Protein AF-V5CJU2-F1 (afdb_monomer_lite)

Foldseek 3Di:
DDQFFDALVRLVVVQVVVQVVCVVPNWFKKWWWFADPPDIDIDIWIWHADPVGIWTDDDPDIDDSNRDPCHRGTRDIGGDPVPCCCPPPVVVVVVVVVVVVVVVVVVVVVVVVVVVVVVVVVVVVVVVVVVVVVVVVVVVVVVVVVVVVVVVVVVVVVVVVVVVVVVVVVVVVVVVVVVVVVVVVVVVVVVVVVCVVVVVVVCVVDDDDDDDDDDDDDDDDDDDDDDDDDDDDDDDDDDDDDDPDDDDDDDDDDDDDDDDDDDDDDDDDDDDDDDDDDDDDDDDDDDDDDD

Sequence (291 aa):
MSLVPYTPSEWYDIGARLWDMVCQCGETQVQMTFINGNQMSDETLTVAPSATGLCLFHGPVSKAWQDSTLIGHISNLRAPQISNFETQALLPAMGAARELGHQQGLITAERERLNFDYANAVAEVQNRNAQLNSQFQEAHTNLSVRESTIAGAGNQFLELQRQLEADRAQLREREFNLGVPNAQLQEREARHNSQQPARDAETAGRDEASATRHVANDGVTTLPHQTNILMAGGVPSSAARHGLAAYRPPPDNVARPHFHPSTPLPSRTSPLDAQFPMEEDRSFCAFDVTT

Structure (mmCIF, N/CA/C/O backbone):
data_AF-V5CJU2-F1
#
_entry.id   AF-V5CJU2-F1
#
loop_
_atom_site.group_PDB
_atom_site.id
_atom_site.type_symbol
_atom_site.label_atom_id
_atom_site.label_alt_id
_atom_site.label_comp_id
_atom_site.label_asym_id
_atom_site.label_entity_id
_atom_site.label_seq_id
_atom_site.pdbx_PDB_ins_code
_atom_site.Cartn_x
_atom_site.Cartn_y
_atom_site.Cartn_z
_atom_site.occupancy
_atom_site.B_iso_or_equiv
_atom_site.auth_seq_id
_atom_site.auth_comp_id
_atom_site.auth_asym_id
_atom_site.auth_atom_id
_atom_site.pdbx_PDB_model_num
ATOM 1 N N . MET A 1 1 ? -56.164 -6.713 67.086 1.00 48.25 1 MET A N 1
ATOM 2 C CA . MET A 1 1 ? -55.398 -7.746 66.357 1.00 48.25 1 MET A CA 1
ATOM 3 C C . MET A 1 1 ? -54.395 -8.328 67.336 1.00 48.25 1 MET A C 1
ATOM 5 O O . MET A 1 1 ? -53.691 -7.544 67.954 1.00 48.25 1 MET A O 1
ATOM 9 N N . SER A 1 2 ? -54.389 -9.643 67.564 1.00 55.00 2 SER A N 1
ATOM 10 C CA . SER A 1 2 ? -53.380 -10.289 68.414 1.00 55.00 2 SER A CA 1
ATOM 11 C C . SER A 1 2 ? -52.088 -10.435 67.614 1.00 55.00 2 SER A C 1
ATOM 13 O O . SER A 1 2 ? -52.078 -11.139 66.605 1.00 55.00 2 SER A O 1
ATOM 15 N N . LEU A 1 3 ? -51.027 -9.744 68.026 1.00 62.81 3 LEU A N 1
ATOM 16 C CA . LEU A 1 3 ? -49.699 -9.939 67.454 1.00 62.81 3 LEU A CA 1
ATOM 17 C C . LEU A 1 3 ? -49.130 -11.258 67.993 1.00 62.81 3 LEU A C 1
ATOM 19 O O . LEU A 1 3 ? -49.134 -11.486 69.203 1.00 62.81 3 LEU A O 1
ATOM 23 N N . VAL A 1 4 ? -48.713 -12.143 67.091 1.00 71.19 4 VAL A N 1
ATOM 24 C CA . VAL A 1 4 ? -48.138 -13.450 67.434 1.00 71.19 4 VAL A CA 1
ATOM 25 C C . VAL A 1 4 ? -46.618 -13.291 67.482 1.00 71.19 4 VAL A C 1
ATOM 27 O O . VAL A 1 4 ? -46.061 -12.720 66.543 1.00 71.19 4 VAL A O 1
ATOM 30 N N . PRO A 1 5 ? -45.937 -13.736 68.551 1.00 75.69 5 PRO A N 1
ATOM 31 C CA . PRO A 1 5 ? -44.484 -13.676 68.599 1.00 75.69 5 PRO A CA 1
ATOM 32 C C . PRO A 1 5 ? -43.825 -14.537 67.520 1.00 75.69 5 PRO A C 1
ATOM 34 O O . PRO A 1 5 ? -44.353 -15.592 67.166 1.00 75.69 5 PRO A O 1
ATOM 37 N N . TYR A 1 6 ? -42.648 -14.122 67.053 1.00 75.88 6 TYR A N 1
ATOM 38 C CA . TYR A 1 6 ? -41.857 -14.917 66.117 1.00 75.88 6 TYR A CA 1
ATOM 39 C C . TYR A 1 6 ? -41.414 -16.241 66.743 1.00 75.88 6 TYR A C 1
ATOM 41 O O . TYR A 1 6 ? -40.949 -16.298 67.887 1.00 75.88 6 TYR A O 1
ATOM 49 N N . THR A 1 7 ? -41.513 -17.307 65.957 1.00 76.25 7 THR A N 1
ATOM 50 C CA . THR A 1 7 ? -40.929 -18.611 66.277 1.00 76.25 7 THR A CA 1
ATOM 51 C C . THR A 1 7 ? -39.393 -18.554 66.228 1.00 76.25 7 THR A C 1
ATOM 53 O O . THR A 1 7 ? -38.825 -17.670 65.579 1.00 76.25 7 THR A O 1
ATOM 56 N N . PRO A 1 8 ? -38.675 -19.501 66.865 1.00 76.38 8 PRO A N 1
ATOM 57 C CA . PRO A 1 8 ? -37.209 -19.534 66.819 1.00 76.38 8 PRO A CA 1
ATOM 58 C C . PRO A 1 8 ? -36.620 -19.586 65.399 1.00 76.38 8 PRO A C 1
ATOM 60 O O . PRO A 1 8 ? -35.581 -18.980 65.148 1.00 76.38 8 PRO A O 1
ATOM 63 N N . SER A 1 9 ? -37.286 -20.267 64.461 1.00 72.88 9 SER A N 1
ATOM 64 C CA . SER A 1 9 ? -36.872 -20.320 63.052 1.00 72.88 9 SER A CA 1
ATOM 65 C C . SER A 1 9 ? -37.049 -18.978 62.345 1.00 72.88 9 SER A C 1
ATOM 67 O O . SER A 1 9 ? -36.133 -18.518 61.673 1.00 72.88 9 SER A O 1
ATOM 69 N N . GLU A 1 10 ? -38.185 -18.306 62.552 1.00 73.88 10 GLU A N 1
ATOM 70 C CA . GLU A 1 10 ? -38.420 -16.972 61.983 1.00 73.88 10 GLU A CA 1
ATOM 71 C C . GLU A 1 10 ? -37.431 -15.949 62.552 1.00 73.88 10 GLU A C 1
ATOM 73 O O . GLU A 1 10 ? -36.928 -15.098 61.824 1.00 73.88 10 GLU A O 1
ATOM 78 N N . TRP A 1 11 ? -37.086 -16.062 63.838 1.00 77.06 11 TRP A N 1
ATOM 79 C CA . TRP A 1 11 ? -36.065 -15.224 64.466 1.00 77.06 11 TRP A CA 1
ATOM 80 C C . TRP A 1 11 ? -34.674 -15.416 63.846 1.00 77.06 11 TRP A C 1
ATOM 82 O O . TRP A 1 11 ? -33.941 -14.447 63.636 1.00 77.06 11 TRP A O 1
ATOM 92 N N . TYR A 1 12 ? -34.302 -16.656 63.527 1.00 76.38 12 TYR A N 1
ATOM 93 C CA . TYR A 1 12 ? -33.036 -16.945 62.857 1.00 76.38 12 TYR A CA 1
ATOM 94 C C . TYR A 1 12 ? -32.990 -16.335 61.449 1.00 76.38 12 TYR A C 1
ATOM 96 O O . TYR A 1 12 ? -32.028 -15.642 61.108 1.00 76.38 12 TYR A O 1
ATOM 104 N N . ASP A 1 13 ? -34.064 -16.501 60.674 1.00 77.69 13 ASP A N 1
ATOM 105 C CA . ASP A 1 13 ? -34.184 -15.952 59.318 1.00 77.69 13 ASP A CA 1
ATOM 106 C C . ASP A 1 13 ? -34.151 -14.418 59.302 1.00 77.69 13 ASP A C 1
ATOM 108 O O . ASP A 1 13 ? -33.542 -13.800 58.424 1.00 77.69 13 ASP A O 1
ATOM 112 N N . ILE A 1 14 ? -34.783 -13.783 60.292 1.00 79.50 14 ILE A N 1
ATOM 113 C CA . ILE A 1 14 ? -34.720 -12.332 60.485 1.00 79.50 14 ILE A CA 1
ATOM 114 C C . ILE A 1 14 ? -33.280 -11.896 60.783 1.00 79.50 14 ILE A C 1
ATOM 116 O O . ILE A 1 14 ? -32.806 -10.918 60.203 1.00 79.50 14 ILE A O 1
ATOM 120 N N . GLY A 1 15 ? -32.567 -12.632 61.639 1.00 79.06 15 GLY A N 1
ATOM 121 C CA . GLY A 1 15 ? -31.168 -12.357 61.965 1.00 79.06 15 GLY A CA 1
ATOM 122 C C . GLY A 1 15 ? -30.253 -12.383 60.750 1.00 79.06 15 GLY A C 1
ATOM 123 O O . GLY A 1 15 ? -29.453 -11.469 60.569 1.00 79.06 15 GLY A O 1
ATOM 124 N N . ALA A 1 16 ? -30.409 -13.388 59.886 1.00 79.75 16 ALA A N 1
ATOM 125 C CA . ALA A 1 16 ? -29.635 -13.500 58.652 1.00 79.75 16 ALA A CA 1
ATOM 126 C C . ALA A 1 16 ? -29.860 -12.293 57.722 1.00 79.75 16 ALA A C 1
ATOM 128 O O . ALA A 1 16 ? -28.907 -11.688 57.237 1.00 79.75 16 ALA A O 1
ATOM 129 N N . ARG A 1 17 ? -31.118 -11.873 57.543 1.00 79.94 17 ARG A N 1
ATOM 130 C CA . ARG A 1 17 ? -31.459 -10.709 56.704 1.00 79.94 17 ARG A CA 1
ATOM 131 C C . ARG A 1 17 ? -30.926 -9.393 57.273 1.00 79.94 17 ARG A C 1
ATOM 133 O O . ARG A 1 17 ? -30.485 -8.529 56.518 1.00 79.94 17 ARG A O 1
ATOM 140 N N . LEU A 1 18 ? -30.979 -9.223 58.594 1.00 80.12 18 LEU A N 1
ATOM 141 C CA . LEU A 1 18 ? -30.428 -8.041 59.260 1.00 80.12 18 LEU A CA 1
ATOM 142 C C . LEU A 1 18 ? -28.900 -8.001 59.171 1.00 8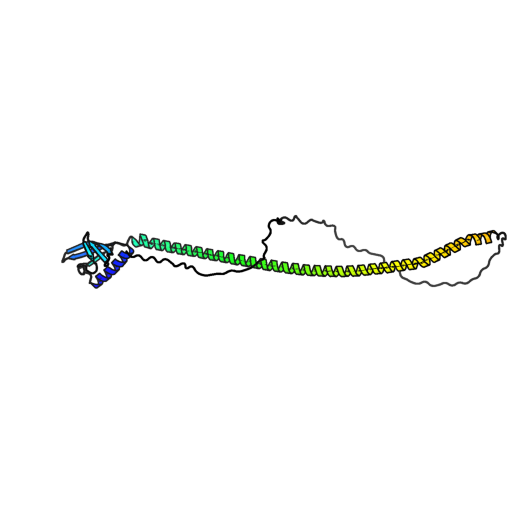0.12 18 LEU A C 1
ATOM 144 O O . LEU A 1 18 ? -28.342 -6.920 59.006 1.00 80.12 18 LEU A O 1
ATOM 148 N N . TRP A 1 19 ? -28.236 -9.155 59.238 1.00 82.88 19 TRP A N 1
ATOM 149 C CA . TRP A 1 19 ? -26.793 -9.256 59.033 1.00 82.88 19 TRP A CA 1
ATOM 150 C C . TRP A 1 19 ? -26.380 -8.784 57.638 1.00 82.88 19 TRP A C 1
ATOM 152 O O . TRP A 1 19 ? -25.526 -7.906 57.534 1.00 82.88 19 TRP A O 1
ATOM 162 N N . ASP A 1 20 ? -27.046 -9.265 56.584 1.00 80.00 20 ASP A N 1
ATOM 163 C CA . ASP A 1 20 ? -26.767 -8.831 55.208 1.00 80.00 20 ASP A CA 1
ATOM 164 C C . ASP A 1 20 ? -26.916 -7.313 55.043 1.00 80.00 20 ASP A C 1
ATOM 166 O O . ASP A 1 20 ? -26.073 -6.653 54.432 1.00 80.00 20 ASP A O 1
ATOM 170 N N . MET A 1 21 ? -27.970 -6.741 55.630 1.00 77.88 21 MET A N 1
ATOM 171 C CA . MET A 1 21 ? -28.229 -5.303 55.584 1.00 77.88 21 MET A CA 1
ATOM 172 C C . MET A 1 21 ? -27.153 -4.499 56.325 1.00 77.88 21 MET A C 1
ATOM 174 O O . MET A 1 21 ? -26.681 -3.489 55.808 1.00 77.88 21 MET A O 1
ATOM 178 N N . VAL A 1 22 ? -26.730 -4.952 57.507 1.00 79.25 22 VAL A N 1
ATOM 179 C CA . VAL A 1 22 ? -25.679 -4.291 58.292 1.00 79.25 22 VAL A CA 1
ATOM 180 C C . VAL A 1 22 ? -24.317 -4.383 57.596 1.00 79.25 22 VAL A C 1
ATOM 182 O O . VAL A 1 22 ? -23.559 -3.416 57.607 1.00 79.25 22 VAL A O 1
ATOM 185 N N . CYS A 1 23 ? -24.009 -5.496 56.926 1.00 78.19 23 CYS A N 1
ATOM 186 C CA . CYS A 1 23 ? -22.796 -5.615 56.113 1.00 78.19 23 CYS A CA 1
ATOM 187 C C . CYS A 1 23 ? -22.776 -4.641 54.924 1.00 78.19 23 CYS A C 1
ATOM 189 O O . CYS A 1 23 ? -21.708 -4.167 54.548 1.00 78.19 23 CYS A O 1
ATOM 191 N N . GLN A 1 24 ? -23.935 -4.342 54.330 1.00 74.94 24 GLN A N 1
ATOM 192 C CA . GLN A 1 24 ? -24.040 -3.451 53.168 1.00 74.94 24 GLN A CA 1
ATOM 193 C C . GLN A 1 24 ? -24.101 -1.967 53.547 1.00 74.94 24 GLN A C 1
ATOM 195 O O . GLN A 1 24 ? -23.528 -1.131 52.850 1.00 74.94 24 GLN A O 1
ATOM 200 N N . CYS A 1 25 ? -24.804 -1.639 54.631 1.00 75.00 25 CYS A N 1
ATOM 201 C CA . CYS A 1 25 ? -25.168 -0.264 54.980 1.00 75.00 25 CYS A CA 1
ATOM 202 C C . CYS A 1 25 ? -24.514 0.243 56.275 1.00 75.00 25 CYS A C 1
ATOM 204 O O . CYS A 1 25 ? -24.654 1.421 56.600 1.00 75.00 25 CYS A O 1
ATOM 206 N N . GLY A 1 26 ? -23.806 -0.617 57.011 1.00 78.94 26 GLY A N 1
ATOM 207 C CA . GLY A 1 26 ? -23.294 -0.313 58.344 1.00 78.94 26 GLY A CA 1
ATOM 208 C C . GLY A 1 26 ? -24.367 -0.421 59.432 1.00 78.94 26 GLY A C 1
ATOM 209 O O . GLY A 1 26 ? -25.406 -1.064 59.264 1.00 78.94 26 GLY A O 1
ATOM 210 N N . GLU A 1 27 ? -24.103 0.189 60.588 1.00 83.00 27 GLU A N 1
ATOM 211 C CA . GLU A 1 27 ? -25.020 0.168 61.733 1.00 83.00 27 GLU A CA 1
ATOM 212 C C . GLU A 1 27 ? -26.417 0.663 61.341 1.00 83.00 27 GLU A C 1
ATOM 214 O O . GLU A 1 27 ? -26.577 1.722 60.735 1.00 83.00 27 GLU A O 1
ATOM 219 N N . THR A 1 28 ? -27.443 -0.111 61.690 1.00 81.44 28 THR A N 1
ATOM 220 C CA . THR A 1 28 ? -28.807 0.136 61.219 1.00 81.44 28 THR A CA 1
ATOM 221 C C . THR A 1 28 ? -29.791 0.179 62.381 1.00 81.44 28 THR A C 1
ATOM 223 O O . THR A 1 28 ? -29.792 -0.701 63.235 1.00 81.44 28 THR A O 1
ATOM 226 N N . GLN A 1 29 ? -30.666 1.184 62.419 1.00 82.62 29 GLN A N 1
ATOM 227 C CA . GLN A 1 29 ? -31.720 1.279 63.434 1.00 82.62 29 GLN A CA 1
ATOM 228 C C . GLN A 1 29 ? -32.965 0.506 63.001 1.00 82.62 29 GLN A C 1
ATOM 230 O O . GLN A 1 29 ? -33.449 0.695 61.891 1.00 82.62 29 GLN A O 1
ATOM 235 N N . VAL A 1 30 ? -33.515 -0.323 63.881 1.00 80.06 30 VAL A N 1
ATOM 236 C CA . VAL A 1 30 ? -34.745 -1.092 63.657 1.00 80.06 30 VAL A CA 1
ATOM 237 C C . VAL A 1 30 ? -35.743 -0.806 64.768 1.00 80.06 30 VAL A C 1
ATOM 239 O O . VAL A 1 30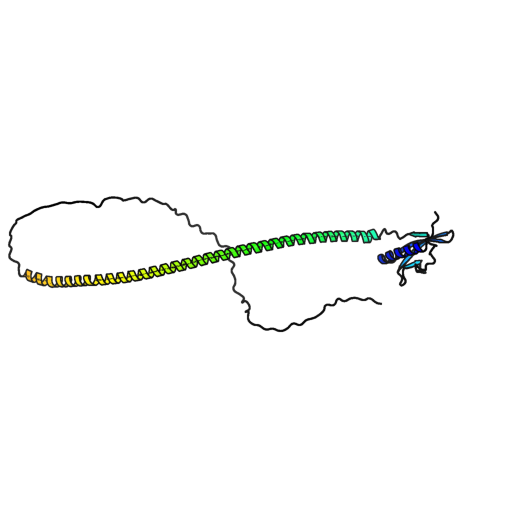 ? -35.357 -0.614 65.918 1.00 80.06 30 VAL A O 1
ATOM 242 N N . GLN A 1 31 ? -37.033 -0.797 64.446 1.00 81.31 31 GLN A N 1
ATOM 243 C CA . GLN A 1 31 ? -38.087 -0.668 65.447 1.00 81.31 31 GLN A CA 1
ATOM 244 C C . GLN A 1 31 ? -38.681 -2.049 65.735 1.00 81.31 31 GLN A C 1
ATOM 246 O O . GLN A 1 31 ? -39.077 -2.764 64.810 1.00 81.31 31 GLN A O 1
ATOM 251 N N . MET A 1 32 ? -38.737 -2.433 67.008 1.00 80.62 32 MET A N 1
ATOM 252 C CA . MET A 1 32 ? -39.255 -3.724 67.459 1.00 80.62 32 MET A CA 1
ATOM 253 C C . MET A 1 32 ? -40.412 -3.542 68.434 1.00 80.62 32 MET A C 1
ATOM 255 O O . MET A 1 32 ? -40.331 -2.722 69.346 1.00 80.62 32 MET A O 1
ATOM 259 N N . THR A 1 33 ? -41.462 -4.346 68.265 1.00 78.62 33 THR A N 1
ATOM 260 C CA . THR A 1 33 ? -42.594 -4.407 69.198 1.00 78.62 33 THR A CA 1
ATOM 261 C C . THR A 1 33 ? -42.430 -5.582 70.160 1.00 78.62 33 THR A C 1
ATOM 263 O O . THR A 1 33 ? -42.458 -6.748 69.742 1.00 78.62 33 THR A O 1
ATOM 266 N N . PHE A 1 34 ? -42.317 -5.277 71.450 1.00 77.62 34 PHE A N 1
ATOM 267 C CA . PHE A 1 34 ? -42.184 -6.235 72.545 1.00 77.62 34 PHE A CA 1
ATOM 268 C C . PHE A 1 34 ? -43.542 -6.581 73.146 1.00 77.62 34 PHE A C 1
ATOM 270 O O . PHE A 1 34 ? -44.383 -5.707 73.348 1.00 77.62 34 PHE A O 1
ATOM 277 N N . ILE A 1 35 ? -43.738 -7.857 73.477 1.00 76.50 35 ILE A N 1
ATOM 278 C CA . ILE A 1 35 ? -44.892 -8.362 74.221 1.00 76.50 35 ILE A CA 1
ATOM 279 C C . ILE A 1 35 ? -44.425 -8.793 75.611 1.00 76.50 35 ILE A C 1
ATOM 281 O O . ILE A 1 35 ? -43.709 -9.787 75.762 1.00 76.50 35 ILE A O 1
ATOM 285 N N . ASN A 1 36 ? -44.885 -8.076 76.636 1.00 76.50 36 ASN A N 1
ATOM 286 C CA . ASN A 1 36 ? -44.697 -8.444 78.035 1.00 76.50 36 ASN A CA 1
ATOM 287 C C . ASN A 1 36 ? -46.064 -8.616 78.715 1.00 76.50 36 ASN A C 1
ATOM 289 O O . ASN A 1 36 ? -46.701 -7.653 79.150 1.00 76.50 36 ASN A O 1
ATOM 293 N N . GLY A 1 37 ? -46.553 -9.857 78.759 1.00 75.69 37 GLY A N 1
ATOM 294 C CA . GLY A 1 37 ? -47.907 -10.155 79.227 1.00 75.69 37 GLY A CA 1
ATOM 295 C C . GLY A 1 37 ? -48.964 -9.453 78.366 1.00 75.69 37 GLY A C 1
ATOM 296 O O . GLY A 1 37 ? -49.059 -9.714 77.172 1.00 75.69 37 GLY A O 1
ATOM 297 N N . ASN A 1 38 ? -49.742 -8.549 78.971 1.00 73.25 38 ASN A N 1
ATOM 298 C CA . ASN A 1 38 ? -50.775 -7.761 78.280 1.00 73.25 38 ASN A CA 1
ATOM 299 C C . ASN A 1 38 ? -50.291 -6.374 77.817 1.00 73.25 38 ASN A C 1
ATOM 301 O O . ASN A 1 38 ? -51.089 -5.601 77.287 1.00 73.25 38 ASN A O 1
ATOM 305 N N . GLN A 1 39 ? -49.022 -6.027 78.051 1.00 72.69 39 GLN A N 1
ATOM 306 C CA . GLN A 1 39 ? -48.448 -4.746 77.643 1.00 72.69 39 GLN A CA 1
ATOM 307 C C . GLN A 1 39 ? -47.598 -4.913 76.384 1.00 72.69 39 GLN A C 1
ATOM 309 O O . GLN A 1 39 ? -46.855 -5.887 76.243 1.00 72.69 39 GLN A O 1
ATOM 314 N N . MET A 1 40 ? -47.725 -3.942 75.480 1.00 78.31 40 MET A N 1
ATOM 315 C CA . MET A 1 40 ? -46.937 -3.841 74.257 1.00 78.31 40 MET A CA 1
ATOM 316 C C . MET A 1 40 ? -46.155 -2.531 74.271 1.00 78.31 40 MET A C 1
ATOM 318 O O . MET A 1 40 ? -46.726 -1.486 74.592 1.00 78.31 40 MET A O 1
ATOM 322 N N . SER A 1 41 ? -44.876 -2.587 73.916 1.00 79.62 41 SER A N 1
ATOM 323 C CA . SER A 1 41 ? -44.025 -1.408 73.739 1.00 79.62 41 SER A CA 1
ATOM 324 C C . SER A 1 41 ? -43.271 -1.499 72.421 1.00 79.62 41 SER A C 1
ATOM 326 O O . SER A 1 41 ? -42.789 -2.566 72.046 1.00 79.62 41 SER A O 1
ATOM 328 N N . ASP A 1 42 ? -43.173 -0.373 71.721 1.00 79.56 42 ASP A N 1
ATOM 329 C CA . ASP A 1 42 ? -42.304 -0.235 70.558 1.00 79.56 42 ASP A CA 1
ATOM 330 C C . ASP A 1 42 ? -40.996 0.410 71.011 1.00 79.56 42 ASP A C 1
ATOM 332 O O . ASP A 1 42 ? -41.012 1.518 71.551 1.00 79.56 42 ASP A O 1
ATOM 336 N N . GLU A 1 43 ? -39.869 -0.253 70.773 1.00 80.00 43 GLU A N 1
ATOM 337 C CA . GLU A 1 43 ? -38.546 0.306 71.056 1.00 80.00 43 GLU A CA 1
ATOM 338 C C . GLU A 1 43 ? -37.692 0.307 69.791 1.00 80.00 43 GLU A C 1
ATOM 340 O O . GLU A 1 43 ? -37.779 -0.588 68.945 1.00 80.00 43 GLU A O 1
ATOM 345 N N . THR A 1 44 ? -36.857 1.333 69.661 1.00 81.94 44 THR A N 1
ATOM 346 C CA . THR A 1 44 ? -35.877 1.426 68.581 1.00 81.94 44 THR A CA 1
ATOM 347 C C . THR A 1 44 ? -34.554 0.865 69.073 1.00 81.94 44 THR A C 1
ATOM 349 O O . THR A 1 44 ? -34.007 1.326 70.075 1.00 81.94 44 THR A O 1
ATOM 352 N N . LEU A 1 45 ? -34.032 -0.118 68.350 1.00 83.44 45 LEU A N 1
ATOM 353 C CA . LEU A 1 45 ? -32.755 -0.758 68.616 1.00 83.44 45 LEU A CA 1
ATOM 354 C C . LEU A 1 45 ? -31.772 -0.447 67.500 1.00 83.44 45 LEU A C 1
ATOM 356 O O . LEU A 1 45 ? -32.148 -0.397 66.330 1.00 83.44 45 LEU A O 1
ATOM 360 N N . THR A 1 46 ? -30.500 -0.302 67.849 1.00 85.00 46 THR A N 1
ATOM 361 C CA . THR A 1 46 ? -29.429 -0.293 66.850 1.00 85.00 46 THR A CA 1
ATOM 362 C C . THR A 1 46 ? -28.939 -1.719 66.650 1.00 85.00 46 THR A C 1
ATOM 364 O O . THR A 1 46 ? -28.665 -2.434 67.611 1.00 85.00 46 THR A O 1
ATOM 367 N N . VAL A 1 47 ? -28.834 -2.135 65.396 1.00 85.25 47 VAL A N 1
ATOM 368 C CA . VAL A 1 47 ? -28.270 -3.415 64.985 1.00 85.25 47 VAL A CA 1
ATOM 369 C C . VAL A 1 47 ? -26.903 -3.150 64.376 1.00 85.25 47 VAL A C 1
ATOM 371 O O . VAL A 1 47 ? -26.782 -2.356 63.442 1.00 85.25 47 VAL A O 1
ATOM 374 N N . ALA A 1 48 ? -25.876 -3.804 64.905 1.00 86.50 48 ALA A N 1
ATOM 375 C CA . ALA A 1 48 ? -24.503 -3.618 64.454 1.00 86.50 48 ALA A CA 1
ATOM 376 C C . ALA A 1 48 ? -23.738 -4.951 64.460 1.00 86.50 48 ALA A C 1
ATOM 378 O O . ALA A 1 48 ? -24.134 -5.891 65.167 1.00 86.50 48 ALA A O 1
ATOM 379 N N . PRO A 1 49 ? -22.653 -5.062 63.674 1.00 86.38 49 PRO A N 1
ATOM 380 C CA . PRO A 1 49 ? -21.821 -6.246 63.684 1.00 86.38 49 PRO A CA 1
ATOM 381 C C . PRO A 1 49 ? -20.920 -6.228 64.924 1.00 86.38 49 PRO A C 1
ATOM 383 O O . PRO A 1 49 ? -20.406 -5.193 65.342 1.00 86.38 49 PRO A O 1
ATOM 386 N N . SER A 1 50 ? -20.722 -7.394 65.518 1.00 83.25 50 SER A N 1
ATOM 387 C CA . SER A 1 50 ? -19.787 -7.658 66.607 1.00 83.25 50 SER A CA 1
ATOM 388 C C . SER A 1 50 ? -18.795 -8.727 66.157 1.00 83.25 50 SER A C 1
ATOM 390 O O . SER A 1 50 ? -19.058 -9.479 65.217 1.00 83.25 50 SER A O 1
ATOM 392 N N . ALA A 1 51 ? -17.675 -8.854 66.870 1.00 78.19 51 ALA A N 1
ATOM 393 C CA . ALA A 1 51 ? -16.680 -9.901 66.635 1.00 78.19 51 ALA A CA 1
ATOM 394 C C . ALA A 1 51 ? -17.268 -11.328 66.681 1.00 78.19 51 ALA A C 1
ATOM 396 O O . ALA A 1 51 ? -16.686 -12.255 66.127 1.00 78.19 51 ALA A O 1
ATOM 397 N N . THR A 1 52 ? -18.424 -11.506 67.328 1.00 75.50 52 THR A N 1
ATOM 398 C CA . THR A 1 52 ? -19.126 -12.789 67.481 1.00 75.50 52 THR A CA 1
ATOM 399 C C . THR A 1 52 ? -20.406 -12.910 66.642 1.00 75.50 52 THR A C 1
ATOM 401 O O . THR A 1 52 ? -21.118 -13.902 66.773 1.00 75.50 52 THR A O 1
ATOM 404 N N . GLY A 1 53 ? -20.716 -11.932 65.780 1.00 83.56 53 GLY A N 1
ATOM 405 C CA . GLY A 1 53 ? -21.912 -11.930 64.926 1.00 83.56 53 GLY A CA 1
ATOM 406 C C . GLY A 1 53 ? -22.805 -10.704 65.130 1.00 83.56 53 GLY A C 1
ATOM 407 O O . GLY A 1 53 ? -22.335 -9.635 65.503 1.00 83.56 53 GLY A O 1
ATOM 408 N N . LEU A 1 54 ? -24.103 -10.828 64.847 1.00 85.69 54 LEU A N 1
ATOM 409 C CA . LEU A 1 54 ? -25.050 -9.710 64.936 1.00 85.69 54 LEU A CA 1
ATOM 410 C C . LEU A 1 54 ? -25.370 -9.362 66.403 1.00 85.69 54 LEU A C 1
ATOM 412 O O . LEU A 1 54 ? -25.720 -10.251 67.183 1.00 85.69 54 LEU A O 1
ATOM 416 N N . CYS A 1 55 ? -25.318 -8.078 66.765 1.00 88.06 55 CYS A N 1
ATOM 417 C CA . CYS A 1 55 ? -25.678 -7.584 68.097 1.00 88.06 55 CYS A CA 1
ATOM 418 C C . CYS A 1 55 ? -26.807 -6.549 68.043 1.00 88.06 55 CYS A C 1
ATOM 420 O O . CYS A 1 55 ? -26.871 -5.715 67.140 1.00 88.06 55 CYS A O 1
ATOM 422 N N . LEU A 1 56 ? -27.672 -6.597 69.057 1.00 85.75 56 LEU A N 1
ATOM 423 C CA . LEU A 1 56 ? -28.740 -5.636 69.314 1.00 85.75 56 LEU A CA 1
ATOM 424 C C . LEU A 1 56 ? -28.346 -4.707 70.456 1.00 85.75 56 LEU A C 1
ATOM 426 O O . LEU A 1 56 ? -27.974 -5.179 71.531 1.00 85.75 56 LEU A O 1
ATOM 430 N N . PHE A 1 57 ? -28.484 -3.405 70.236 1.00 82.12 57 PHE A N 1
ATOM 431 C CA . PHE A 1 57 ? -28.159 -2.361 71.199 1.00 82.12 57 PHE A CA 1
ATOM 432 C C . PHE A 1 57 ? -29.412 -1.576 71.583 1.00 82.12 57 PHE A C 1
ATOM 434 O O . PHE A 1 57 ? -30.102 -1.026 70.723 1.00 82.12 57 PHE A O 1
ATOM 441 N N . HIS A 1 58 ? -29.664 -1.490 72.890 1.00 80.88 58 HIS A N 1
ATOM 442 C CA . HIS A 1 58 ? -30.643 -0.588 73.493 1.00 80.88 58 HIS A CA 1
ATOM 443 C C . HIS A 1 58 ? -29.914 0.338 74.475 1.00 80.88 58 HIS A C 1
ATOM 445 O O . HIS A 1 58 ? -29.650 -0.022 75.628 1.00 80.88 58 HIS A O 1
ATOM 451 N N . GLY A 1 59 ? -29.519 1.522 74.004 1.00 76.88 59 GLY A N 1
ATOM 452 C CA . GLY A 1 59 ? -28.636 2.405 74.769 1.00 76.88 59 GLY A CA 1
ATOM 453 C C . GLY A 1 59 ? -27.290 1.719 75.083 1.00 76.88 59 GLY A C 1
ATOM 454 O O . GLY A 1 59 ? -26.660 1.208 74.161 1.00 76.88 59 GLY A O 1
ATOM 455 N N . PRO A 1 60 ? -26.828 1.683 76.351 1.00 73.06 60 PRO A N 1
ATOM 456 C CA . PRO A 1 60 ? -25.545 1.073 76.722 1.00 73.06 60 PRO A CA 1
ATOM 457 C C . PRO A 1 60 ? -25.593 -0.461 76.834 1.00 73.06 60 PRO A C 1
ATOM 459 O O . PRO A 1 60 ? -24.567 -1.087 77.092 1.00 73.06 60 PRO A O 1
ATOM 462 N N . VAL A 1 61 ? -26.773 -1.074 76.702 1.00 77.69 61 VAL A N 1
ATOM 463 C CA . VAL A 1 61 ? -26.951 -2.521 76.851 1.00 77.69 61 VAL A CA 1
ATOM 464 C C . VAL A 1 61 ? -26.891 -3.176 75.477 1.00 77.69 61 VAL A C 1
ATOM 466 O O . VAL A 1 61 ? -27.650 -2.803 74.582 1.00 77.69 61 VAL A O 1
ATOM 469 N N . SER A 1 62 ? -26.026 -4.179 75.328 1.00 82.06 62 SER A N 1
ATOM 470 C CA . SER A 1 62 ? -25.928 -5.001 74.124 1.00 82.06 62 SER A CA 1
ATOM 471 C C . SER A 1 62 ? -26.302 -6.454 74.408 1.00 82.06 62 SER A C 1
ATOM 473 O O . SER A 1 62 ? -26.057 -6.982 75.496 1.00 82.06 62 SER A O 1
ATOM 475 N N . LYS A 1 63 ? -26.918 -7.110 73.425 1.00 83.38 63 LYS A N 1
ATOM 476 C CA . LYS A 1 63 ? -27.184 -8.552 73.436 1.00 83.38 63 LYS A CA 1
ATOM 477 C C . LYS A 1 63 ? -26.844 -9.151 72.079 1.00 83.38 63 LYS A C 1
ATOM 479 O O . LYS A 1 63 ? -27.203 -8.584 71.047 1.00 83.38 63 LYS A O 1
ATOM 484 N N . ALA A 1 64 ? -26.191 -10.310 72.082 1.00 83.56 64 ALA A N 1
ATOM 485 C CA . ALA A 1 64 ? -25.991 -11.086 70.864 1.00 83.56 64 ALA A CA 1
ATOM 486 C C . ALA A 1 64 ? -27.349 -11.549 70.314 1.00 83.56 64 ALA A C 1
ATOM 488 O O . ALA A 1 64 ? -28.235 -11.936 71.076 1.00 83.56 64 ALA A O 1
ATOM 489 N N . TRP A 1 65 ? -27.517 -11.507 68.991 1.00 83.81 65 TRP A N 1
ATOM 490 C CA . TRP A 1 65 ? -28.778 -11.847 68.328 1.00 83.81 65 TRP A CA 1
ATOM 491 C C . TRP A 1 65 ? -29.228 -13.284 68.619 1.00 83.81 65 TRP A C 1
ATOM 493 O O . TRP A 1 65 ? -30.406 -13.525 68.893 1.00 83.81 65 TRP A O 1
ATOM 503 N N . GLN A 1 66 ? -28.283 -14.230 68.571 1.00 76.44 66 GLN A N 1
ATOM 504 C CA . GLN A 1 66 ? -28.547 -15.660 68.762 1.00 76.44 66 GLN A CA 1
ATOM 505 C C . GLN A 1 66 ? -28.864 -16.013 70.226 1.00 76.44 66 GLN A C 1
ATOM 507 O O . GLN A 1 66 ? -29.723 -16.855 70.463 1.00 76.44 66 GLN A O 1
ATOM 512 N N . ASP A 1 67 ? -28.259 -15.314 71.192 1.00 73.50 67 ASP A N 1
ATOM 513 C CA . ASP A 1 67 ? -28.453 -15.548 72.636 1.00 73.50 67 ASP A CA 1
ATOM 514 C C . ASP A 1 67 ? -29.549 -14.660 73.247 1.00 73.50 67 ASP A C 1
ATOM 516 O O . ASP A 1 67 ? -29.675 -14.511 74.467 1.00 73.50 67 ASP A O 1
ATOM 520 N N . SER A 1 68 ? -30.331 -13.994 72.401 1.00 68.69 68 SER A N 1
ATOM 521 C CA . SER A 1 68 ? -31.281 -12.998 72.858 1.00 68.69 68 SER A CA 1
ATOM 522 C C . SER A 1 68 ? -32.447 -13.654 73.596 1.00 68.69 68 SER A C 1
ATOM 524 O O . SER A 1 68 ? -33.254 -14.377 73.018 1.00 68.69 68 SER A O 1
ATOM 526 N N . THR A 1 69 ? -32.631 -13.294 74.867 1.00 74.81 69 THR A N 1
ATOM 527 C CA . THR A 1 69 ? -33.826 -13.651 75.658 1.00 74.81 69 THR A CA 1
ATOM 528 C C . THR A 1 69 ? -35.129 -13.063 75.093 1.00 74.81 69 THR A C 1
ATOM 530 O O . THR A 1 69 ? -36.176 -13.186 75.715 1.00 74.81 69 THR A O 1
ATOM 533 N N . LEU A 1 70 ? -35.059 -12.345 73.969 1.00 68.94 70 LEU A N 1
ATOM 534 C CA . LEU A 1 70 ? -36.184 -11.711 73.288 1.00 68.94 70 LEU A CA 1
ATOM 535 C C . LEU A 1 70 ? -36.882 -12.658 72.293 1.00 68.94 70 LEU A C 1
ATOM 537 O O . LEU A 1 70 ? -37.954 -12.323 71.785 1.00 68.94 70 LEU A O 1
ATOM 541 N N . ILE A 1 71 ? -36.301 -13.837 72.031 1.00 68.81 71 ILE A N 1
ATOM 542 C CA . ILE A 1 71 ? -36.910 -14.889 71.207 1.00 68.81 71 ILE A CA 1
ATOM 543 C C . ILE A 1 71 ? -38.277 -15.261 71.801 1.00 68.81 71 ILE A C 1
ATOM 545 O O . ILE A 1 71 ? -38.378 -15.582 72.983 1.00 68.81 71 ILE A O 1
ATOM 549 N N . GLY A 1 72 ? -39.339 -15.195 70.993 1.00 66.00 72 GLY A N 1
ATOM 550 C CA . GLY A 1 72 ? -40.712 -15.467 71.438 1.00 66.00 72 GLY A CA 1
ATOM 551 C C . GLY A 1 72 ? -41.406 -14.321 72.192 1.00 66.00 72 GLY A C 1
ATOM 552 O O . GLY A 1 72 ? -42.560 -14.475 72.584 1.00 66.00 72 GLY A O 1
ATOM 553 N N . HIS A 1 73 ? -40.751 -13.166 72.356 1.00 68.81 73 HIS A N 1
ATOM 554 C CA . HIS A 1 73 ? -41.333 -11.954 72.955 1.00 68.81 73 HIS A CA 1
ATOM 555 C C . HIS A 1 73 ? -41.481 -10.793 71.966 1.00 68.81 73 HIS A C 1
ATOM 557 O O . HIS A 1 73 ? -42.140 -9.804 72.276 1.00 68.81 73 HIS A O 1
ATOM 563 N N . ILE A 1 74 ? -40.899 -10.904 70.772 1.00 68.62 74 ILE A N 1
ATOM 564 C CA . ILE A 1 74 ? -41.025 -9.909 69.706 1.00 68.62 74 ILE A CA 1
ATOM 565 C C . ILE A 1 74 ? -42.055 -10.389 68.701 1.00 68.62 74 ILE A C 1
ATOM 567 O O . ILE A 1 74 ? -42.023 -11.538 68.263 1.00 68.62 74 ILE A O 1
ATOM 571 N N . SER A 1 75 ? -42.961 -9.492 68.335 1.00 59.44 75 SER A N 1
ATOM 572 C CA . SER A 1 75 ? -44.109 -9.824 67.487 1.00 59.44 75 SER A CA 1
ATOM 573 C C . SER A 1 75 ? -44.232 -8.969 66.232 1.00 59.44 75 SER A C 1
ATOM 575 O O . SER A 1 75 ? -45.080 -9.226 65.379 1.00 59.44 75 SER A O 1
ATOM 577 N N . ASN A 1 76 ? -43.381 -7.950 66.103 1.00 69.75 76 ASN A N 1
ATOM 578 C CA . ASN A 1 76 ? -43.269 -7.164 64.890 1.00 69.75 76 ASN A CA 1
ATOM 579 C C . ASN A 1 76 ? -41.878 -6.532 64.805 1.00 69.75 76 ASN A C 1
ATOM 581 O O . ASN A 1 76 ? -41.418 -5.910 65.764 1.00 69.75 76 ASN A O 1
ATOM 585 N N . LEU A 1 77 ? -41.228 -6.685 63.654 1.00 63.88 77 LEU A N 1
ATOM 586 C CA . LEU A 1 77 ? -40.010 -5.973 63.295 1.00 63.88 77 LEU A CA 1
ATOM 587 C C . LEU A 1 77 ? -40.331 -5.028 62.139 1.00 63.88 77 LEU A C 1
ATOM 589 O O . LEU A 1 77 ? -40.677 -5.470 61.043 1.00 63.88 77 LEU A O 1
ATOM 593 N N . ARG A 1 78 ? -40.165 -3.725 62.360 1.00 63.12 78 ARG A N 1
ATOM 594 C CA . ARG A 1 78 ? -40.189 -2.736 61.284 1.00 63.12 78 ARG A CA 1
ATOM 595 C C . ARG A 1 78 ? -38.755 -2.340 60.963 1.00 63.12 78 ARG A C 1
ATOM 597 O O . ARG A 1 78 ? -38.062 -1.730 61.777 1.00 63.12 78 ARG A O 1
ATOM 604 N N . ALA A 1 79 ? -38.318 -2.717 59.764 1.00 55.47 79 ALA A N 1
ATOM 605 C CA . ALA A 1 79 ? -37.081 -2.210 59.187 1.00 55.47 79 ALA A CA 1
ATOM 606 C C . ALA A 1 79 ? -37.148 -0.672 59.095 1.00 55.47 79 ALA A C 1
ATOM 608 O O . ALA A 1 79 ? -38.247 -0.126 58.921 1.00 55.47 79 ALA A O 1
ATOM 609 N N . PRO A 1 80 ? -36.008 0.038 59.184 1.00 51.41 80 PRO A N 1
ATOM 610 C CA . PRO A 1 80 ? -35.995 1.459 58.870 1.00 51.41 80 PRO A CA 1
ATOM 611 C C . PRO A 1 80 ? -36.519 1.609 57.445 1.00 51.41 80 PRO A C 1
ATOM 613 O O . PRO A 1 80 ? -36.144 0.836 56.564 1.00 51.41 80 PRO A O 1
ATOM 616 N N . GLN A 1 81 ? -37.436 2.549 57.217 1.00 55.72 81 GLN A N 1
ATOM 617 C CA . GLN A 1 81 ? -37.972 2.796 55.881 1.00 55.72 81 GLN A CA 1
ATOM 618 C C . GLN A 1 81 ? -36.799 3.017 54.916 1.00 55.72 81 GLN A C 1
ATOM 620 O O . GLN A 1 81 ? -36.117 4.039 54.982 1.00 55.72 81 GLN A O 1
ATOM 625 N N . ILE A 1 82 ? -36.565 2.050 54.022 1.00 51.59 82 ILE A N 1
ATOM 626 C CA . ILE A 1 82 ? -35.475 2.019 53.032 1.00 51.59 82 ILE A CA 1
ATOM 627 C C . ILE A 1 82 ? -35.778 3.020 51.897 1.00 51.59 82 ILE A C 1
ATOM 629 O O . ILE A 1 82 ? -35.563 2.759 50.723 1.00 51.59 82 ILE A O 1
ATOM 633 N N . SER A 1 83 ? -36.307 4.200 52.219 1.00 54.75 83 SER A N 1
ATOM 634 C CA . SER A 1 83 ? -36.550 5.247 51.225 1.00 54.75 83 SER A CA 1
ATOM 635 C C . SER A 1 83 ? -35.237 5.821 50.674 1.00 54.75 83 SER A C 1
ATOM 637 O O . SER A 1 83 ? -35.232 6.433 49.607 1.00 54.75 83 SER A O 1
ATOM 639 N N . ASN A 1 84 ? -34.120 5.626 51.387 1.00 60.62 84 ASN A N 1
ATOM 640 C CA . ASN A 1 84 ? -32.851 6.288 51.089 1.00 60.62 84 ASN A CA 1
ATOM 641 C C . ASN A 1 84 ? -31.870 5.428 50.276 1.00 60.62 84 ASN A C 1
ATOM 643 O O . ASN A 1 84 ? -31.113 5.985 49.498 1.00 60.62 84 ASN A O 1
ATOM 647 N N . PHE A 1 85 ? -31.872 4.095 50.385 1.00 65.62 85 PHE A N 1
ATOM 648 C CA . PHE A 1 85 ? -30.910 3.258 49.642 1.00 65.62 85 PHE A CA 1
ATOM 649 C C . PHE A 1 85 ? -31.195 3.236 48.133 1.00 65.62 85 PHE A C 1
ATOM 651 O O . PHE A 1 85 ? -30.290 3.400 47.313 1.00 65.62 85 PHE A O 1
ATOM 658 N N . GLU A 1 86 ? -32.466 3.081 47.755 1.00 60.78 86 GLU A N 1
ATOM 659 C CA . GLU A 1 86 ? -32.870 3.054 46.347 1.00 60.78 86 GLU A CA 1
ATOM 660 C C . GLU A 1 86 ? -32.542 4.381 45.645 1.00 60.78 86 GLU A C 1
ATOM 662 O O . GLU A 1 86 ? -32.006 4.395 44.536 1.00 60.78 86 GLU A O 1
ATOM 667 N N . THR A 1 87 ? -32.793 5.499 46.330 1.00 67.50 87 THR A N 1
ATOM 668 C CA . THR A 1 87 ? -32.575 6.850 45.801 1.00 67.50 87 THR A CA 1
ATOM 669 C C . THR A 1 87 ? -31.120 7.306 45.863 1.00 67.50 87 THR A C 1
ATOM 671 O O . THR A 1 87 ? -30.669 7.967 44.929 1.00 67.50 87 THR A O 1
ATOM 674 N N . GLN A 1 88 ? -30.367 6.956 46.910 1.00 68.44 88 GLN A N 1
ATOM 675 C CA . GLN A 1 88 ? -28.994 7.443 47.100 1.00 68.44 88 GLN A CA 1
ATOM 676 C C . GLN A 1 88 ? -27.924 6.529 46.491 1.00 68.44 88 GLN A C 1
ATOM 678 O O . GLN A 1 88 ? -26.848 7.022 46.163 1.00 68.44 88 GLN A O 1
ATOM 683 N N . ALA A 1 89 ? -28.194 5.231 46.313 1.00 70.31 89 ALA A N 1
ATOM 684 C CA . ALA A 1 89 ? -27.194 4.274 45.835 1.00 70.31 89 ALA A CA 1
ATOM 685 C C . ALA A 1 89 ? -27.618 3.557 44.546 1.00 70.31 89 ALA A C 1
ATOM 687 O O . ALA A 1 89 ? -26.895 3.595 43.548 1.00 70.31 89 ALA A O 1
ATOM 688 N N . LEU A 1 90 ? -28.802 2.935 44.532 1.00 70.69 90 LEU A N 1
ATOM 689 C CA . LEU A 1 90 ? -29.207 2.056 43.430 1.00 70.69 90 LEU A CA 1
ATOM 690 C C . LEU A 1 90 ? -29.485 2.827 42.126 1.00 70.69 90 LEU A C 1
ATOM 692 O O . LEU A 1 90 ? -28.962 2.470 41.069 1.00 70.69 90 LEU A O 1
ATOM 696 N N . LEU A 1 91 ? -30.293 3.891 42.184 1.00 77.31 91 LEU A N 1
ATOM 697 C CA . LEU A 1 91 ? -30.641 4.699 41.008 1.00 77.31 91 LEU A CA 1
ATOM 698 C C . LEU A 1 91 ? -29.412 5.380 40.371 1.00 77.31 91 LEU A C 1
ATOM 700 O O . LEU A 1 91 ? -29.250 5.247 39.153 1.00 77.31 91 LEU A O 1
ATOM 704 N N . PRO A 1 92 ? -28.508 6.032 41.136 1.00 84.25 92 PRO A N 1
ATOM 705 C CA . PRO A 1 92 ? -27.255 6.554 40.594 1.00 84.25 92 PRO A CA 1
ATOM 706 C C . PRO A 1 92 ? -26.376 5.478 39.945 1.00 84.25 92 PRO A C 1
ATOM 708 O O . PRO A 1 92 ? -25.879 5.692 38.840 1.00 84.25 92 PRO A O 1
ATOM 711 N N . ALA A 1 93 ? -26.232 4.303 40.571 1.00 74.12 93 ALA A N 1
ATOM 712 C CA . ALA A 1 93 ? -25.435 3.206 40.020 1.00 74.12 93 ALA A CA 1
ATOM 713 C C . ALA A 1 93 ? -26.014 2.669 38.700 1.00 74.12 93 ALA A C 1
ATOM 715 O O . ALA A 1 93 ? -25.275 2.456 37.739 1.00 74.12 93 ALA A O 1
ATOM 716 N N . MET A 1 94 ? -27.338 2.512 38.603 1.00 81.38 94 MET A N 1
ATOM 717 C CA . MET A 1 94 ? -27.998 2.123 37.350 1.00 81.38 94 MET A CA 1
ATOM 718 C C . MET A 1 94 ? -27.886 3.200 36.263 1.00 81.38 94 MET A C 1
ATOM 720 O O . MET A 1 94 ? -27.806 2.866 35.079 1.00 81.38 94 MET A O 1
ATOM 724 N N . GLY A 1 95 ? -27.902 4.481 36.641 1.00 85.50 95 GLY A N 1
ATOM 725 C CA . GLY A 1 95 ? -27.647 5.597 35.729 1.00 85.50 95 GLY A CA 1
ATOM 726 C C . GLY A 1 95 ? -26.224 5.556 35.173 1.00 85.50 95 GLY A C 1
ATOM 727 O O . GLY A 1 95 ? -26.039 5.569 33.958 1.00 85.50 95 GLY A O 1
ATOM 728 N N . ALA A 1 96 ? -25.230 5.400 36.051 1.00 85.06 96 ALA A N 1
ATOM 729 C CA . ALA A 1 96 ? -23.825 5.273 35.675 1.00 85.06 96 ALA A CA 1
ATOM 730 C C . ALA A 1 96 ? -23.562 4.035 34.802 1.00 85.06 96 ALA A C 1
ATOM 732 O O . ALA A 1 96 ? -22.842 4.127 33.813 1.00 85.06 96 ALA A O 1
ATOM 733 N N . ALA A 1 97 ? -24.185 2.893 35.108 1.00 78.00 97 ALA A N 1
ATOM 734 C CA . ALA A 1 97 ? -24.059 1.679 34.303 1.00 78.00 97 ALA A CA 1
ATOM 735 C C . ALA A 1 97 ? -24.638 1.849 32.886 1.00 78.00 97 ALA A C 1
ATOM 737 O O . ALA A 1 97 ? -24.049 1.368 31.918 1.00 78.00 97 ALA A O 1
ATOM 738 N N . ARG A 1 98 ? -25.768 2.560 32.742 1.00 86.25 98 ARG A N 1
ATOM 739 C CA . ARG A 1 98 ? -26.335 2.888 31.421 1.00 86.25 98 ARG A CA 1
ATOM 740 C C . ARG A 1 98 ? -25.434 3.827 30.629 1.00 86.25 98 ARG A C 1
ATOM 742 O O . ARG A 1 98 ? -25.213 3.578 29.448 1.00 86.25 98 ARG A O 1
ATOM 749 N N . GLU A 1 99 ? -24.908 4.863 31.274 1.00 91.94 99 GLU A N 1
ATOM 750 C CA . GLU A 1 99 ? -23.982 5.811 30.647 1.00 91.94 99 GLU A CA 1
ATOM 751 C C . GLU A 1 99 ? -22.692 5.111 30.200 1.00 91.94 99 GLU A C 1
ATOM 753 O O . GLU A 1 99 ? -22.270 5.263 29.057 1.00 91.94 99 GLU A O 1
ATOM 758 N N . LEU A 1 100 ? -22.122 4.248 31.046 1.00 89.25 100 LEU A N 1
ATOM 759 C CA . LEU A 1 100 ? -20.961 3.429 30.697 1.00 89.25 100 LEU A CA 1
ATOM 760 C C . LEU A 1 100 ? -21.256 2.522 29.491 1.00 89.25 100 LEU A C 1
ATOM 762 O O . LEU A 1 100 ? -20.444 2.427 28.574 1.00 89.25 100 LEU A O 1
ATOM 766 N N . GLY A 1 101 ? -22.434 1.891 29.456 1.00 88.38 101 GLY A N 1
ATOM 767 C CA . GLY A 1 101 ? -22.882 1.102 28.307 1.00 88.38 101 GLY A CA 1
ATOM 768 C C . GLY A 1 101 ? -23.006 1.930 27.021 1.00 88.38 101 GLY A C 1
ATOM 769 O O . GLY A 1 101 ? -22.596 1.472 25.955 1.00 88.38 101 GLY A O 1
ATOM 770 N N . HIS A 1 102 ? -23.515 3.163 27.110 1.00 92.75 102 HIS A N 1
ATOM 771 C CA . HIS A 1 102 ? -23.598 4.080 25.971 1.00 92.75 102 HIS A CA 1
ATOM 772 C C . HIS A 1 102 ? -22.209 4.489 25.465 1.00 92.75 102 HIS A C 1
ATOM 774 O O . HIS A 1 102 ? -21.933 4.386 24.268 1.00 92.75 102 HIS A O 1
ATOM 780 N N . GLN A 1 103 ? -21.311 4.870 26.374 1.00 94.12 103 GLN A N 1
ATOM 781 C CA . GLN A 1 103 ? -19.928 5.218 26.047 1.00 94.12 103 GLN A CA 1
ATOM 782 C C . GLN A 1 103 ? -19.180 4.038 25.424 1.00 94.12 103 GLN A C 1
ATOM 784 O O . GLN A 1 103 ? -18.488 4.211 24.422 1.00 94.12 103 GLN A O 1
ATOM 789 N N . GLN A 1 104 ? -19.379 2.824 25.941 1.00 93.94 104 GLN A N 1
ATOM 790 C CA . GLN A 1 104 ? -18.826 1.607 25.350 1.00 93.94 104 GLN A CA 1
ATOM 791 C C . GLN A 1 104 ? -19.339 1.387 23.918 1.00 93.94 104 GLN A C 1
ATOM 793 O O . GLN A 1 104 ? -18.561 1.015 23.035 1.00 93.94 104 GLN A O 1
ATOM 798 N N . GLY A 1 105 ? -20.627 1.644 23.669 1.00 94.69 105 GLY A N 1
ATOM 799 C CA . GLY A 1 105 ? -21.217 1.605 22.330 1.00 94.69 105 GLY A CA 1
ATOM 800 C C . GLY A 1 105 ? -20.569 2.610 21.374 1.00 94.69 105 GLY A C 1
ATOM 801 O O . GLY A 1 105 ? -20.171 2.234 20.273 1.00 94.69 105 GLY A O 1
ATOM 802 N N . LEU A 1 106 ? -20.383 3.859 21.813 1.00 94.69 106 LEU A N 1
ATOM 803 C CA . LEU A 1 106 ? -19.716 4.904 21.026 1.00 94.69 106 LEU A CA 1
ATOM 804 C C . LEU A 1 106 ? -18.254 4.559 20.713 1.00 94.69 106 LEU A C 1
ATOM 806 O O . LEU A 1 106 ? -17.833 4.677 19.565 1.00 94.69 106 LEU A O 1
ATOM 810 N N . ILE A 1 107 ? -17.493 4.082 21.704 1.00 92.19 107 ILE A N 1
ATOM 811 C CA . ILE A 1 107 ? -16.096 3.655 21.519 1.00 92.19 107 ILE A CA 1
ATOM 812 C C . ILE A 1 107 ? -16.012 2.507 20.509 1.00 92.19 107 ILE A C 1
ATOM 814 O O . ILE A 1 107 ? -15.124 2.489 19.658 1.00 92.19 107 ILE A O 1
ATOM 818 N N . THR A 1 108 ? -16.943 1.554 20.585 1.00 95.00 108 THR A N 1
ATOM 819 C CA . THR A 1 108 ? -16.987 0.412 19.663 1.00 95.00 108 THR A CA 1
ATOM 820 C C . THR A 1 108 ? -17.289 0.872 18.235 1.00 95.00 108 THR A C 1
ATOM 822 O O . THR A 1 108 ? -16.561 0.495 17.320 1.00 95.00 108 THR A O 1
ATOM 825 N N . ALA A 1 109 ? -18.279 1.748 18.048 1.00 96.00 109 ALA A N 1
ATOM 826 C CA . ALA A 1 109 ? -18.629 2.286 16.733 1.00 96.00 109 ALA A CA 1
ATOM 827 C C . ALA A 1 109 ? -17.489 3.115 16.113 1.00 96.00 109 ALA A C 1
ATOM 829 O O . ALA A 1 109 ? -17.179 2.969 14.931 1.00 96.00 109 ALA A O 1
ATOM 830 N N . GLU A 1 110 ? -16.817 3.953 16.907 1.00 96.88 110 GLU A N 1
ATOM 831 C CA . GLU A 1 110 ? -15.654 4.719 16.445 1.00 96.88 110 GLU A CA 1
ATOM 832 C C . GLU A 1 110 ? -14.475 3.813 16.082 1.00 96.88 110 GLU A C 1
ATOM 834 O O . GLU A 1 110 ? -13.830 4.008 15.051 1.00 96.88 110 GLU A O 1
ATOM 839 N N . ARG A 1 111 ? -14.224 2.766 16.875 1.00 97.38 111 ARG A N 1
ATOM 840 C CA . ARG A 1 111 ? -13.210 1.760 16.548 1.00 97.38 111 ARG A CA 1
ATOM 841 C C . ARG A 1 111 ? -13.518 1.063 15.224 1.00 97.38 111 ARG A C 1
ATOM 843 O O . ARG A 1 111 ? -12.605 0.874 14.425 1.00 97.38 111 ARG A O 1
ATOM 850 N N . GLU A 1 112 ? -14.767 0.672 14.989 1.00 97.88 112 GLU A N 1
ATOM 851 C CA . GLU A 1 112 ? -15.187 0.040 13.734 1.00 97.88 112 GLU A CA 1
ATOM 852 C C . GLU A 1 112 ? -15.024 0.984 12.541 1.00 97.88 112 GLU A C 1
ATOM 854 O O . GLU A 1 112 ? -14.464 0.573 11.523 1.00 97.88 112 GLU A O 1
ATOM 859 N N . ARG A 1 113 ? -15.423 2.257 12.686 1.00 98.19 113 ARG A N 1
ATOM 860 C CA . ARG A 1 113 ? -15.225 3.280 11.651 1.00 98.19 113 ARG A CA 1
ATOM 861 C C . ARG A 1 113 ? -13.747 3.442 11.306 1.00 98.19 113 ARG A C 1
ATOM 863 O O . ARG A 1 113 ? -13.375 3.315 10.145 1.00 98.19 113 ARG A O 1
ATOM 870 N N . LEU A 1 114 ? -12.895 3.645 12.312 1.00 97.88 114 LEU A N 1
ATOM 871 C CA . LEU A 1 114 ? -11.451 3.795 12.110 1.00 97.88 114 LEU A CA 1
ATOM 872 C C . LEU A 1 114 ? -10.815 2.542 11.501 1.00 97.88 114 LEU A C 1
ATOM 874 O O . LEU A 1 114 ? -9.908 2.649 10.681 1.00 97.88 114 LEU A O 1
ATOM 878 N N . ASN A 1 115 ? -11.282 1.352 11.880 1.00 97.81 115 ASN A N 1
ATOM 879 C CA . ASN A 1 115 ? -10.792 0.104 11.307 1.00 97.81 115 ASN A CA 1
ATOM 880 C C . ASN A 1 115 ? -11.176 -0.034 9.825 1.00 97.81 115 ASN A C 1
ATOM 882 O O . ASN A 1 115 ? -10.368 -0.501 9.022 1.00 97.81 115 ASN A O 1
ATOM 886 N N . PHE A 1 116 ? -12.382 0.401 9.451 1.00 97.12 116 PHE A N 1
ATOM 887 C CA . PHE A 1 116 ? -12.814 0.459 8.056 1.00 97.12 116 PHE A CA 1
ATOM 888 C C . PHE A 1 116 ? -11.985 1.467 7.249 1.00 97.12 116 PHE A C 1
ATOM 890 O O . PHE A 1 116 ? -11.468 1.125 6.185 1.00 97.12 116 PHE A O 1
ATOM 897 N N . ASP A 1 117 ? -11.778 2.671 7.785 1.00 97.81 117 ASP A N 1
ATOM 898 C CA . ASP A 1 117 ? -10.950 3.705 7.153 1.00 97.81 117 ASP A CA 1
ATOM 899 C C . ASP A 1 117 ? -9.502 3.229 6.968 1.00 97.81 117 ASP A C 1
ATOM 901 O O . ASP A 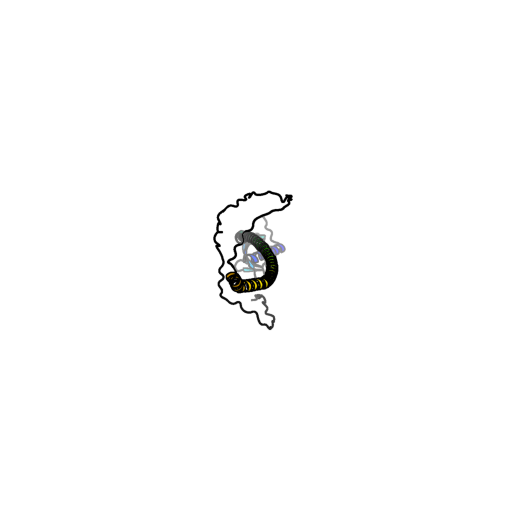1 117 ? -8.913 3.399 5.898 1.00 97.81 117 ASP A O 1
ATOM 905 N N . TYR A 1 118 ? -8.943 2.557 7.978 1.00 97.12 118 TYR A N 1
ATOM 906 C CA . TYR A 1 118 ? -7.619 1.948 7.900 1.00 97.12 118 TYR A CA 1
ATOM 907 C C . TYR A 1 118 ? -7.542 0.877 6.805 1.00 97.12 118 TYR A C 1
ATOM 909 O O . TYR A 1 118 ? -6.611 0.891 5.999 1.00 97.12 118 TYR A O 1
ATOM 917 N N . ALA A 1 119 ? -8.523 -0.028 6.732 1.00 97.75 119 ALA A N 1
ATOM 918 C CA . ALA A 1 119 ? -8.565 -1.063 5.702 1.00 97.75 119 ALA A CA 1
ATOM 919 C C . ALA A 1 119 ? -8.633 -0.462 4.288 1.00 97.75 119 ALA A C 1
ATOM 921 O O . ALA A 1 119 ? -7.919 -0.921 3.392 1.00 97.75 119 ALA A O 1
ATOM 922 N N . ASN A 1 120 ? -9.421 0.600 4.101 1.00 98.44 120 ASN A N 1
ATOM 923 C CA . ASN A 1 120 ? -9.502 1.318 2.829 1.00 98.44 120 ASN A CA 1
ATOM 924 C C . ASN A 1 120 ? -8.169 1.978 2.463 1.00 98.44 120 ASN A C 1
ATOM 926 O O . ASN A 1 120 ? -7.688 1.796 1.346 1.00 98.44 120 ASN A O 1
ATOM 930 N N . ALA A 1 121 ? -7.527 2.674 3.405 1.00 97.75 121 ALA A N 1
ATOM 931 C CA . ALA A 1 121 ? -6.228 3.301 3.172 1.00 97.75 121 ALA A CA 1
ATOM 932 C C . ALA A 1 121 ? -5.148 2.268 2.800 1.00 97.75 121 ALA A C 1
ATOM 934 O O . ALA A 1 121 ? -4.354 2.487 1.884 1.00 97.75 121 ALA A O 1
ATOM 935 N N . VAL A 1 122 ? -5.137 1.109 3.468 1.00 98.00 122 VAL A N 1
ATOM 936 C CA . VAL A 1 122 ? -4.232 0.001 3.127 1.00 98.00 122 VAL A CA 1
ATOM 937 C C . VAL A 1 122 ? -4.502 -0.508 1.709 1.00 98.00 122 VAL A C 1
ATOM 939 O O . VAL A 1 122 ? -3.553 -0.689 0.942 1.00 98.00 122 VAL A O 1
ATOM 942 N N . ALA A 1 123 ? -5.769 -0.700 1.335 1.00 98.25 123 ALA A N 1
ATOM 943 C CA . ALA A 1 123 ? -6.141 -1.148 -0.004 1.00 98.25 123 ALA A CA 1
ATOM 944 C C . ALA A 1 123 ? -5.734 -0.136 -1.092 1.00 98.25 123 ALA A C 1
ATOM 946 O O . ALA A 1 123 ? -5.191 -0.529 -2.128 1.00 98.25 123 ALA A O 1
ATOM 947 N N . GLU A 1 124 ? -5.921 1.164 -0.854 1.00 98.25 124 GLU A N 1
ATOM 948 C CA . GLU A 1 124 ? -5.493 2.224 -1.775 1.00 98.25 124 GLU A CA 1
ATOM 949 C C . GLU A 1 124 ? -3.977 2.227 -1.983 1.00 98.25 124 GLU A C 1
ATOM 951 O O . GLU A 1 124 ? -3.506 2.270 -3.123 1.00 98.25 124 GLU A O 1
ATOM 956 N N . VAL A 1 125 ? -3.201 2.122 -0.899 1.00 98.00 125 VAL A N 1
ATOM 957 C CA . VAL A 1 125 ? -1.734 2.060 -0.971 1.00 98.00 125 VAL A CA 1
ATOM 958 C C . VAL A 1 125 ? -1.279 0.818 -1.735 1.00 98.00 125 VAL A C 1
ATOM 960 O O . VAL A 1 125 ? -0.399 0.918 -2.592 1.00 98.00 125 VAL A O 1
ATOM 963 N N . GLN A 1 126 ? -1.884 -0.343 -1.476 1.00 98.38 126 GLN A N 1
ATOM 964 C CA . GLN A 1 126 ? -1.570 -1.578 -2.197 1.00 98.38 126 GLN A CA 1
ATOM 965 C C . GLN A 1 126 ? -1.875 -1.458 -3.692 1.00 98.38 126 GLN A C 1
ATOM 967 O O . GLN A 1 126 ? -1.030 -1.803 -4.519 1.00 98.38 126 GLN A O 1
ATOM 972 N N . ASN A 1 127 ? -3.040 -0.913 -4.048 1.00 98.44 127 ASN A N 1
ATOM 973 C CA . ASN A 1 127 ? -3.425 -0.707 -5.440 1.00 98.44 127 ASN A CA 1
ATOM 974 C C . ASN A 1 127 ? -2.478 0.278 -6.143 1.00 98.44 127 ASN A C 1
ATOM 976 O O . ASN A 1 127 ? -1.991 0.022 -7.246 1.00 98.44 127 ASN A O 1
ATOM 980 N N . ARG A 1 128 ? -2.132 1.382 -5.471 1.00 98.19 128 ARG A N 1
ATOM 981 C CA . ARG A 1 128 ? -1.192 2.366 -6.012 1.00 98.19 128 ARG A CA 1
ATOM 982 C C . ARG A 1 128 ? 0.195 1.768 -6.224 1.00 98.19 128 ARG A C 1
ATOM 984 O O . ARG A 1 128 ? 0.828 2.051 -7.239 1.00 98.19 128 ARG A O 1
ATOM 991 N N . ASN A 1 129 ? 0.654 0.931 -5.299 1.00 98.31 129 ASN A N 1
ATOM 992 C CA . ASN A 1 129 ? 1.933 0.242 -5.419 1.00 98.31 129 ASN A CA 1
ATOM 993 C C . ASN A 1 129 ? 1.924 -0.753 -6.592 1.00 98.31 129 ASN A C 1
ATOM 995 O O . ASN A 1 129 ? 2.829 -0.729 -7.423 1.00 98.31 129 ASN A O 1
ATOM 999 N N . ALA A 1 130 ? 0.857 -1.545 -6.741 1.00 98.25 130 ALA A N 1
ATOM 1000 C CA . ALA A 1 130 ? 0.689 -2.442 -7.884 1.00 98.25 130 ALA A CA 1
ATOM 1001 C C . ALA A 1 130 ? 0.720 -1.681 -9.223 1.00 98.25 130 ALA A C 1
ATOM 1003 O O . ALA A 1 130 ? 1.410 -2.091 -10.159 1.00 98.25 130 ALA A O 1
ATOM 1004 N N . GLN A 1 131 ? 0.042 -0.532 -9.296 1.00 98.56 131 GLN A N 1
ATOM 1005 C CA . GLN A 1 131 ? 0.049 0.325 -10.479 1.00 98.56 131 GLN A CA 1
ATOM 1006 C C . GLN A 1 131 ? 1.450 0.867 -10.795 1.00 98.56 131 GLN A C 1
ATOM 1008 O O . GLN A 1 131 ? 1.886 0.804 -11.944 1.00 98.56 131 GLN A O 1
ATOM 1013 N N . LEU A 1 132 ? 2.165 1.388 -9.793 1.00 98.31 132 LEU A N 1
ATOM 1014 C CA . LEU A 1 132 ? 3.526 1.903 -9.974 1.00 98.31 132 LEU A CA 1
ATOM 1015 C C . LEU A 1 132 ? 4.491 0.802 -10.417 1.00 98.31 132 LEU A C 1
ATOM 1017 O O . LEU A 1 132 ? 5.302 1.026 -11.312 1.00 98.31 132 LEU A O 1
ATOM 1021 N N . ASN A 1 133 ? 4.373 -0.395 -9.844 1.00 98.38 133 ASN A N 1
ATOM 1022 C CA . ASN A 1 133 ? 5.208 -1.528 -10.220 1.00 98.38 133 ASN A CA 1
ATOM 1023 C C . ASN A 1 133 ? 4.939 -1.973 -11.669 1.00 98.38 133 ASN A C 1
ATOM 1025 O O . ASN A 1 133 ? 5.872 -2.241 -12.423 1.00 98.38 133 ASN A O 1
ATOM 1029 N N . SER A 1 134 ? 3.672 -1.966 -12.095 1.00 97.81 134 SER A N 1
ATOM 1030 C CA . SER A 1 134 ? 3.308 -2.220 -13.494 1.00 97.81 134 SER A CA 1
ATOM 1031 C C . SER A 1 134 ? 3.917 -1.181 -14.438 1.00 97.81 134 SER A C 1
ATOM 1033 O O . SER A 1 134 ? 4.495 -1.546 -15.459 1.00 97.81 134 SER A O 1
ATOM 1035 N N . GLN A 1 135 ? 3.822 0.107 -14.096 1.00 98.44 135 GLN A N 1
ATOM 1036 C CA . GLN A 1 135 ? 4.398 1.190 -14.902 1.00 98.44 135 GLN A CA 1
ATOM 1037 C C . GLN A 1 135 ? 5.921 1.091 -14.987 1.00 98.44 135 GLN A C 1
ATOM 1039 O O . GLN A 1 135 ? 6.500 1.311 -16.049 1.00 98.44 135 GLN A O 1
ATOM 1044 N N . PHE A 1 136 ? 6.574 0.738 -13.880 1.00 98.19 136 PHE A N 1
ATOM 1045 C CA . PHE A 1 136 ? 8.013 0.518 -13.848 1.00 98.19 136 PHE A CA 1
ATOM 1046 C C . PHE A 1 136 ? 8.425 -0.620 -14.789 1.00 98.19 136 PHE A C 1
ATOM 1048 O O . PHE A 1 136 ? 9.334 -0.448 -15.602 1.00 98.19 136 PHE A O 1
ATOM 1055 N N . GLN A 1 137 ? 7.719 -1.752 -14.737 1.00 98.31 137 GLN A N 1
ATOM 1056 C CA . GLN A 1 137 ? 8.008 -2.903 -15.591 1.00 98.31 137 GLN A CA 1
ATOM 1057 C C . GLN A 1 137 ? 7.781 -2.596 -17.079 1.00 98.31 137 GLN A C 1
ATOM 1059 O O . GLN A 1 137 ? 8.576 -3.000 -17.934 1.00 98.31 137 GLN A O 1
ATOM 1064 N N . GLU A 1 138 ? 6.724 -1.850 -17.397 1.00 98.50 138 GLU A N 1
ATOM 1065 C CA . GLU A 1 138 ? 6.446 -1.390 -18.758 1.00 98.50 138 GLU A CA 1
ATOM 1066 C C . GLU A 1 138 ? 7.543 -0.440 -19.260 1.00 98.50 138 GLU A C 1
ATOM 1068 O O . GLU A 1 138 ? 8.076 -0.624 -20.356 1.00 98.50 138 GLU A O 1
ATOM 1073 N N . ALA A 1 139 ? 7.939 0.543 -18.446 1.00 98.19 139 ALA A N 1
ATOM 1074 C CA . ALA A 1 139 ? 9.015 1.470 -18.779 1.00 98.19 139 ALA A CA 1
ATOM 1075 C C . ALA A 1 139 ? 10.345 0.739 -19.007 1.00 98.19 139 ALA A C 1
ATOM 1077 O O . ALA A 1 139 ? 11.055 1.050 -19.964 1.00 98.19 139 ALA A O 1
ATOM 1078 N N . HIS A 1 140 ? 10.655 -0.257 -18.174 1.00 98.38 140 HIS A N 1
ATOM 1079 C CA . HIS A 1 140 ? 11.848 -1.081 -18.331 1.00 98.38 140 HIS A CA 1
ATOM 1080 C C . HIS A 1 140 ? 11.821 -1.867 -19.647 1.00 98.38 140 HIS A C 1
ATOM 1082 O O . HIS A 1 140 ? 12.777 -1.811 -20.415 1.00 98.38 140 HIS A O 1
ATOM 1088 N N . THR A 1 141 ? 10.692 -2.505 -19.964 1.00 98.25 141 THR A N 1
ATOM 1089 C CA . THR A 1 141 ? 10.509 -3.241 -21.226 1.00 98.25 141 THR A CA 1
ATOM 1090 C C . THR A 1 141 ? 10.687 -2.321 -22.437 1.00 98.25 141 THR A C 1
ATOM 1092 O O . THR A 1 141 ? 11.429 -2.637 -23.367 1.00 98.25 141 THR A O 1
ATOM 1095 N N . ASN A 1 142 ? 10.059 -1.144 -22.408 1.00 98.50 142 ASN A N 1
ATOM 1096 C CA . ASN A 1 142 ? 10.177 -0.146 -23.470 1.00 98.50 142 ASN A CA 1
ATOM 1097 C C . ASN A 1 142 ? 11.616 0.355 -23.639 1.00 98.50 142 ASN A C 1
ATOM 1099 O O . ASN A 1 142 ? 12.067 0.577 -24.765 1.00 98.50 142 ASN A O 1
ATOM 1103 N N . LEU A 1 143 ? 12.343 0.532 -22.536 1.00 98.50 143 LEU A N 1
ATOM 1104 C CA . LEU A 1 143 ? 13.746 0.926 -22.563 1.00 98.50 143 LEU A CA 1
ATOM 1105 C C . LEU A 1 143 ? 14.613 -0.169 -23.195 1.00 98.50 143 LEU A C 1
ATOM 1107 O O . LEU A 1 143 ? 15.359 0.136 -24.120 1.00 98.50 143 LEU A O 1
ATOM 1111 N N . SER A 1 144 ? 14.434 -1.435 -22.811 1.00 98.38 144 SER A N 1
ATOM 1112 C CA . SER A 1 144 ? 15.159 -2.558 -23.422 1.00 98.38 144 SER A CA 1
ATOM 1113 C C . SER A 1 144 ? 14.908 -2.675 -24.930 1.00 98.38 144 SER A C 1
ATOM 1115 O O . SER A 1 144 ? 15.838 -2.905 -25.704 1.00 98.38 144 SER A O 1
ATOM 1117 N N . VAL A 1 145 ? 13.667 -2.459 -25.385 1.00 98.56 145 VAL A N 1
ATOM 1118 C CA . VAL A 1 145 ? 13.345 -2.433 -26.824 1.00 98.56 145 VAL A CA 1
ATOM 1119 C C . VAL A 1 145 ? 14.076 -1.291 -27.535 1.00 98.56 145 VAL A C 1
ATOM 1121 O O . VAL A 1 145 ? 14.630 -1.485 -28.622 1.00 98.56 145 VAL A O 1
ATOM 1124 N N . ARG A 1 146 ? 14.117 -0.097 -26.931 1.00 98.38 146 ARG A N 1
ATOM 1125 C CA . ARG A 1 146 ? 14.841 1.053 -27.494 1.00 98.38 146 ARG A CA 1
ATOM 1126 C C . ARG A 1 146 ? 16.341 0.797 -27.566 1.00 98.38 146 ARG A C 1
ATOM 1128 O O . ARG A 1 146 ? 16.938 1.078 -28.600 1.00 98.38 146 ARG A O 1
ATOM 1135 N N . GLU A 1 147 ? 16.937 0.238 -26.519 1.00 98.38 147 GLU A N 1
ATOM 1136 C CA . GLU A 1 147 ? 18.357 -0.129 -26.498 1.00 98.38 147 GLU A CA 1
ATOM 1137 C C . GLU A 1 147 ? 18.693 -1.131 -27.604 1.00 98.38 147 GLU A C 1
ATOM 1139 O O . GLU A 1 147 ? 19.640 -0.921 -28.361 1.00 98.38 147 GLU A O 1
ATOM 1144 N N . SER A 1 148 ? 17.868 -2.169 -27.769 1.00 97.81 148 SER A N 1
ATOM 1145 C CA . SER A 1 148 ? 18.023 -3.141 -28.855 1.00 97.81 148 SER A CA 1
ATOM 1146 C C . SER A 1 148 ? 17.922 -2.484 -30.236 1.00 97.81 148 SER A C 1
ATOM 1148 O O . SER A 1 148 ? 18.742 -2.749 -31.116 1.00 97.81 148 SER A O 1
ATOM 1150 N N . THR A 1 149 ? 16.971 -1.564 -30.412 1.00 98.38 149 THR A N 1
ATOM 1151 C CA . THR A 1 149 ? 16.793 -0.819 -31.667 1.00 98.38 149 THR A CA 1
ATOM 1152 C C . THR A 1 149 ? 18.013 0.052 -31.981 1.00 98.38 149 THR A C 1
ATOM 1154 O O . THR A 1 149 ? 18.489 0.060 -33.115 1.00 98.38 149 THR A O 1
ATOM 1157 N N . ILE A 1 150 ? 18.555 0.752 -30.979 1.00 98.31 150 ILE A N 1
ATOM 1158 C CA . ILE A 1 150 ? 19.760 1.580 -31.122 1.00 98.31 150 ILE A CA 1
ATOM 1159 C C . ILE A 1 150 ? 20.970 0.712 -31.477 1.00 98.31 150 ILE A C 1
ATOM 1161 O O . ILE A 1 150 ? 21.719 1.064 -32.386 1.00 98.31 150 ILE A O 1
ATOM 1165 N N . ALA A 1 151 ? 21.145 -0.436 -30.816 1.00 98.00 151 ALA A N 1
ATOM 1166 C CA . ALA A 1 151 ? 22.218 -1.373 -31.140 1.00 98.00 151 ALA A CA 1
ATOM 1167 C C . ALA A 1 151 ? 22.097 -1.898 -32.583 1.00 98.00 151 ALA A C 1
ATOM 1169 O O . ALA A 1 151 ? 23.084 -1.932 -33.318 1.00 98.00 151 ALA A O 1
ATOM 1170 N N . GLY A 1 152 ? 20.878 -2.236 -33.020 1.00 98.38 152 GLY A N 1
ATOM 1171 C CA . GLY A 1 152 ? 20.595 -2.638 -34.398 1.00 98.38 152 GLY A CA 1
ATOM 1172 C C . GLY A 1 152 ? 20.948 -1.552 -35.419 1.00 98.38 152 GLY A C 1
ATOM 1173 O O . GLY A 1 152 ? 21.653 -1.827 -36.389 1.00 98.38 152 GLY A O 1
ATOM 1174 N N . ALA A 1 153 ? 20.530 -0.307 -35.173 1.00 98.06 153 ALA A N 1
ATOM 1175 C CA . ALA A 1 153 ? 20.874 0.835 -36.022 1.00 98.06 153 ALA A CA 1
ATOM 1176 C C . ALA A 1 153 ? 22.388 1.116 -36.039 1.00 98.06 153 ALA A C 1
ATOM 1178 O O . ALA A 1 153 ? 22.947 1.428 -37.089 1.00 98.06 153 ALA A O 1
ATOM 1179 N N . GLY A 1 154 ? 23.071 0.954 -34.900 1.00 98.19 154 GLY A N 1
ATOM 1180 C CA . GLY A 1 154 ? 24.526 1.078 -34.802 1.00 98.19 154 GLY A CA 1
ATOM 1181 C C . GLY A 1 154 ? 25.262 0.064 -35.680 1.00 98.19 154 GLY A C 1
ATOM 1182 O O . GLY A 1 154 ? 26.195 0.430 -36.391 1.00 98.19 154 GLY A O 1
ATOM 1183 N N . ASN A 1 155 ? 24.800 -1.189 -35.707 1.00 98.12 155 ASN A N 1
ATOM 1184 C CA . ASN A 1 155 ? 25.370 -2.217 -36.581 1.00 98.12 155 ASN A CA 1
ATOM 1185 C C . ASN A 1 155 ? 25.182 -1.879 -38.068 1.00 98.12 155 ASN A C 1
ATOM 1187 O O . ASN A 1 155 ? 26.134 -1.983 -38.839 1.00 98.12 155 ASN A O 1
ATOM 1191 N N . GLN A 1 156 ? 23.993 -1.410 -38.461 1.00 98.12 156 GLN A N 1
ATOM 1192 C CA . GLN A 1 156 ? 23.729 -0.969 -39.838 1.00 98.12 156 GLN A CA 1
ATOM 1193 C C . GLN A 1 156 ? 24.615 0.216 -40.236 1.00 98.12 156 GLN A C 1
ATOM 1195 O O . GLN A 1 156 ? 25.141 0.262 -41.346 1.00 98.12 156 GLN A O 1
ATOM 1200 N N . PHE A 1 157 ? 24.816 1.169 -39.324 1.00 98.12 157 PHE A N 1
ATOM 1201 C CA . PHE A 1 157 ? 25.703 2.303 -39.563 1.00 98.12 157 PHE A CA 1
ATOM 1202 C C . PHE A 1 157 ? 27.153 1.856 -39.796 1.00 98.12 157 PHE A C 1
ATOM 1204 O O . PHE A 1 157 ? 27.790 2.324 -40.737 1.00 98.12 157 PHE A O 1
ATOM 1211 N N . LEU A 1 158 ? 27.663 0.923 -38.985 1.00 98.31 158 LEU A N 1
ATOM 1212 C CA . LEU A 1 158 ? 29.008 0.365 -39.160 1.00 98.31 158 LEU A CA 1
ATOM 1213 C C . LEU A 1 158 ? 29.162 -0.375 -40.496 1.00 98.31 158 LEU A C 1
ATOM 1215 O O . LEU A 1 158 ? 30.210 -0.284 -41.137 1.00 98.31 158 LEU A O 1
ATOM 1219 N N . GLU A 1 159 ? 28.125 -1.088 -40.934 1.00 98.12 159 GLU A N 1
ATOM 1220 C CA . GLU A 1 159 ? 28.108 -1.760 -42.234 1.00 98.12 159 GLU A CA 1
ATOM 1221 C C . GLU A 1 159 ? 28.148 -0.753 -43.392 1.00 98.12 159 GLU A C 1
ATOM 1223 O O . GLU A 1 159 ? 28.998 -0.865 -44.278 1.00 98.12 159 GLU A O 1
ATOM 1228 N N . LEU A 1 160 ? 27.315 0.292 -43.338 1.00 98.44 160 LEU A N 1
ATOM 1229 C CA . LEU A 1 160 ? 27.330 1.383 -44.317 1.00 98.44 160 LEU A CA 1
ATOM 1230 C C . LEU A 1 160 ? 28.671 2.120 -44.342 1.00 98.44 160 LEU A C 1
ATOM 1232 O O . LEU A 1 160 ? 29.165 2.460 -45.416 1.00 98.44 160 LEU A O 1
ATOM 1236 N N . GLN A 1 161 ? 29.283 2.350 -43.180 1.00 98.38 161 GLN A N 1
ATOM 1237 C CA . GLN A 1 161 ? 30.598 2.976 -43.095 1.00 98.38 161 GLN A CA 1
ATOM 1238 C C . GLN A 1 161 ? 31.663 2.126 -43.796 1.00 98.38 161 GLN A C 1
ATOM 1240 O O . GLN A 1 161 ? 32.449 2.655 -44.582 1.00 98.38 161 GLN A O 1
ATOM 1245 N N . ARG A 1 162 ? 31.660 0.808 -43.563 1.00 98.12 162 ARG A N 1
ATOM 1246 C CA . ARG A 1 162 ? 32.583 -0.116 -44.232 1.00 98.12 162 ARG A CA 1
ATOM 1247 C C . ARG A 1 162 ? 32.368 -0.127 -45.745 1.00 98.12 162 ARG A C 1
ATOM 1249 O O . ARG A 1 162 ? 33.346 -0.108 -46.490 1.00 98.12 162 ARG A O 1
ATOM 1256 N N . GLN A 1 163 ? 31.113 -0.123 -46.196 1.00 98.38 163 GLN A N 1
ATOM 1257 C CA . GLN A 1 163 ? 30.793 -0.050 -47.621 1.00 98.38 163 GLN A CA 1
ATOM 1258 C C . GLN A 1 163 ? 31.315 1.251 -48.243 1.00 98.38 163 GLN A C 1
ATOM 1260 O O . GLN A 1 163 ? 31.985 1.220 -49.270 1.00 98.38 163 GLN A O 1
ATOM 1265 N N . LEU A 1 164 ? 31.090 2.389 -47.583 1.00 98.44 164 LEU A N 1
ATOM 1266 C CA . LEU A 1 164 ? 31.571 3.692 -48.040 1.00 98.44 164 LEU A CA 1
ATOM 1267 C C . LEU A 1 164 ? 33.106 3.741 -48.132 1.00 98.44 164 LEU A C 1
ATOM 1269 O O . LEU A 1 164 ? 33.660 4.331 -49.060 1.00 98.44 164 LEU A O 1
ATOM 1273 N N . GLU A 1 165 ? 33.812 3.147 -47.169 1.00 98.31 165 GLU A N 1
ATOM 1274 C CA . GLU A 1 165 ? 35.274 3.043 -47.202 1.00 98.31 165 GLU A CA 1
ATOM 1275 C C . GLU A 1 165 ? 35.762 2.175 -48.368 1.00 98.31 165 GLU A C 1
ATOM 1277 O O . GLU A 1 165 ? 36.707 2.565 -49.060 1.00 98.31 165 GLU A O 1
ATOM 1282 N N . ALA A 1 166 ? 35.091 1.052 -48.635 1.00 98.19 166 ALA A N 1
ATOM 1283 C CA . ALA A 1 166 ? 35.386 0.203 -49.785 1.00 98.19 166 ALA A CA 1
ATOM 1284 C C . ALA A 1 166 ? 35.148 0.943 -51.114 1.00 98.19 166 ALA A C 1
ATOM 1286 O O . ALA A 1 166 ? 36.023 0.945 -51.982 1.00 98.19 166 ALA A O 1
ATOM 1287 N N . ASP A 1 167 ? 34.020 1.642 -51.248 1.00 98.19 167 ASP A N 1
ATOM 1288 C CA . ASP A 1 167 ? 33.683 2.417 -52.447 1.00 98.19 167 ASP A CA 1
ATOM 1289 C C . ASP A 1 167 ? 34.699 3.546 -52.687 1.00 98.19 167 ASP A C 1
ATOM 1291 O O . ASP A 1 167 ? 35.137 3.777 -53.816 1.00 98.19 167 ASP A O 1
ATOM 1295 N N . ARG A 1 168 ? 35.148 4.220 -51.619 1.00 98.25 168 ARG A N 1
ATOM 1296 C CA . ARG A 1 168 ? 36.216 5.232 -51.693 1.00 98.25 168 ARG A CA 1
ATOM 1297 C C . ARG A 1 168 ? 37.543 4.644 -52.162 1.00 98.25 168 ARG A C 1
ATOM 1299 O O . ARG A 1 168 ? 38.247 5.294 -52.933 1.00 98.25 168 ARG A O 1
ATOM 1306 N N . ALA A 1 169 ? 37.902 3.448 -51.699 1.00 97.75 169 ALA A N 1
ATOM 1307 C CA . ALA A 1 169 ? 39.119 2.775 -52.142 1.00 97.75 169 ALA A CA 1
ATOM 1308 C C . ALA A 1 169 ? 39.049 2.428 -53.638 1.00 97.75 169 ALA A C 1
ATOM 1310 O O . ALA A 1 169 ? 39.980 2.743 -54.378 1.00 97.75 169 ALA A O 1
ATOM 1311 N N . GLN A 1 170 ? 37.917 1.883 -54.097 1.00 97.94 170 GLN A N 1
ATOM 1312 C CA . GLN A 1 170 ? 37.692 1.596 -55.518 1.00 97.94 170 GLN A CA 1
ATOM 1313 C C . GLN A 1 170 ? 37.738 2.859 -56.383 1.00 97.94 170 GLN A C 1
ATOM 1315 O O . GLN A 1 170 ? 38.278 2.839 -57.488 1.00 97.94 170 GLN A O 1
ATOM 1320 N N . LEU A 1 171 ? 37.180 3.971 -55.896 1.00 98.00 171 LEU A N 1
ATOM 1321 C CA . LEU A 1 171 ? 37.217 5.242 -56.613 1.00 98.00 171 LEU A CA 1
ATOM 1322 C C . LEU A 1 171 ? 38.658 5.736 -56.798 1.00 98.00 171 LEU A C 1
ATOM 1324 O O . LEU A 1 171 ? 39.033 6.068 -57.919 1.00 98.00 171 LEU A O 1
ATOM 1328 N N . ARG A 1 172 ? 39.489 5.692 -55.748 1.00 97.06 172 ARG A N 1
ATOM 1329 C CA . ARG A 1 172 ? 40.918 6.047 -55.843 1.00 97.06 172 ARG A CA 1
ATOM 1330 C C . ARG A 1 172 ? 41.679 5.162 -56.825 1.00 97.06 172 ARG A C 1
ATOM 1332 O O . ARG A 1 172 ? 42.530 5.651 -57.561 1.00 97.06 172 ARG A O 1
ATOM 1339 N N . GLU A 1 173 ? 41.381 3.867 -56.847 1.00 97.25 173 GLU A N 1
ATOM 1340 C CA . GLU A 1 173 ? 41.983 2.943 -57.809 1.00 97.25 173 GLU A CA 1
ATOM 1341 C C . GLU A 1 173 ? 41.597 3.311 -59.249 1.00 97.25 173 GLU A C 1
ATOM 1343 O O . GLU A 1 173 ? 42.455 3.379 -60.128 1.00 97.25 173 GLU A O 1
ATOM 1348 N N . ARG A 1 174 ? 40.318 3.624 -59.499 1.00 96.62 174 ARG A N 1
ATOM 1349 C CA . ARG A 1 174 ? 39.858 4.086 -60.818 1.00 96.62 174 ARG A CA 1
ATOM 1350 C C . ARG A 1 174 ? 40.497 5.412 -61.221 1.00 96.62 174 ARG A C 1
ATOM 1352 O O . ARG A 1 174 ? 40.902 5.549 -62.371 1.00 96.62 174 ARG A O 1
ATOM 1359 N N . GLU A 1 175 ? 40.613 6.362 -60.298 1.00 96.50 175 GLU A N 1
ATOM 1360 C CA . GLU A 1 175 ? 41.299 7.637 -60.533 1.00 96.50 175 GLU A CA 1
ATOM 1361 C C . GLU A 1 175 ? 42.763 7.418 -60.930 1.00 96.50 175 GLU A C 1
ATOM 1363 O O . GLU A 1 175 ? 43.222 7.979 -61.925 1.00 96.50 175 GLU A O 1
ATOM 1368 N N . PHE A 1 176 ? 43.478 6.547 -60.214 1.00 95.19 176 PHE A N 1
ATOM 1369 C CA . PHE A 1 176 ? 44.850 6.179 -60.558 1.00 95.19 176 PHE A CA 1
ATOM 1370 C C . PHE A 1 176 ? 44.937 5.537 -61.951 1.00 95.19 176 PHE A C 1
ATOM 1372 O O . PHE A 1 176 ? 45.747 5.954 -62.782 1.00 95.19 176 PHE A O 1
ATOM 1379 N N . ASN A 1 177 ? 44.055 4.576 -62.237 1.00 95.56 177 ASN A N 1
ATOM 1380 C CA . ASN A 1 177 ? 44.007 3.878 -63.522 1.00 95.56 177 ASN A CA 1
ATOM 1381 C C . ASN A 1 177 ? 43.684 4.810 -64.699 1.00 95.56 177 ASN A C 1
ATOM 1383 O O . ASN A 1 177 ? 44.145 4.551 -65.807 1.00 95.56 177 ASN A O 1
ATOM 1387 N N . LEU A 1 178 ? 42.933 5.895 -64.480 1.00 95.25 178 LEU A N 1
ATOM 1388 C CA . LEU A 1 178 ? 42.685 6.943 -65.480 1.00 95.25 178 LEU A CA 1
ATOM 1389 C C . LEU A 1 178 ? 43.857 7.929 -65.614 1.00 95.25 178 LEU A C 1
ATOM 1391 O O . LEU A 1 178 ? 44.091 8.466 -66.698 1.00 95.25 178 LEU A O 1
ATOM 1395 N N . GLY A 1 179 ? 44.623 8.149 -64.545 1.00 95.25 179 GLY A N 1
ATOM 1396 C CA . GLY A 1 179 ? 45.814 8.999 -64.567 1.00 95.25 179 GLY A CA 1
ATOM 1397 C C . GLY A 1 179 ? 46.899 8.487 -65.519 1.00 95.25 179 GLY A C 1
ATOM 1398 O O . GLY A 1 179 ? 47.517 9.279 -66.228 1.00 95.25 179 GLY A O 1
ATOM 1399 N N . VAL A 1 180 ? 47.089 7.166 -65.596 1.00 91.94 180 VAL A N 1
ATOM 1400 C CA . VAL A 1 180 ? 48.091 6.530 -66.472 1.00 91.94 180 VAL A CA 1
ATOM 1401 C C . VAL A 1 180 ? 47.876 6.841 -67.967 1.00 91.94 180 VAL A C 1
ATOM 1403 O O . VAL A 1 180 ? 48.796 7.378 -68.588 1.00 91.94 180 VAL A O 1
ATOM 1406 N N . PRO A 1 181 ? 46.713 6.556 -68.587 1.00 92.06 181 PRO A N 1
ATOM 1407 C CA . PRO A 1 181 ? 46.479 6.882 -69.992 1.00 92.06 181 PRO A CA 1
ATOM 1408 C C . PRO A 1 181 ? 46.450 8.394 -70.245 1.00 92.06 181 PRO A C 1
ATOM 1410 O O . PRO A 1 181 ? 46.908 8.826 -71.301 1.00 92.06 181 PRO A O 1
ATOM 1413 N N . ASN A 1 182 ? 45.989 9.209 -69.288 1.00 92.75 182 ASN A N 1
ATOM 1414 C CA . ASN A 1 182 ? 46.057 10.669 -69.412 1.00 92.75 182 ASN A CA 1
ATOM 1415 C C . ASN A 1 182 ? 47.505 11.171 -69.490 1.00 92.75 182 ASN A C 1
ATOM 1417 O O . ASN A 1 182 ? 47.821 11.976 -70.364 1.00 92.75 182 ASN A O 1
ATOM 1421 N N . ALA A 1 183 ? 48.401 10.659 -68.642 1.00 91.75 183 ALA A N 1
ATOM 1422 C CA . ALA A 1 183 ? 49.823 10.989 -68.709 1.00 91.75 183 ALA A CA 1
ATOM 1423 C C . ALA A 1 183 ? 50.450 10.538 -70.041 1.00 91.75 183 ALA A C 1
ATOM 1425 O O . ALA A 1 183 ? 51.217 11.285 -70.646 1.00 91.75 183 ALA A O 1
ATOM 1426 N N . GLN A 1 184 ? 50.078 9.354 -70.544 1.00 92.81 184 GLN A N 1
ATOM 1427 C CA . GLN A 1 184 ? 50.536 8.870 -71.854 1.00 92.81 184 GLN A CA 1
ATOM 1428 C C . GLN A 1 184 ? 50.048 9.750 -73.013 1.00 92.81 184 GLN A C 1
ATOM 1430 O O . GLN A 1 184 ? 50.803 9.998 -73.956 1.00 92.81 184 GLN A O 1
ATOM 1435 N N . LEU A 1 185 ? 48.797 10.217 -72.967 1.00 93.38 185 LEU A N 1
ATOM 1436 C CA . LEU A 1 185 ? 48.259 11.156 -73.952 1.00 93.38 185 LEU A CA 1
ATOM 1437 C C . LEU A 1 185 ? 49.020 12.481 -73.912 1.00 93.38 185 LEU A C 1
ATOM 1439 O O . LEU A 1 185 ? 49.484 12.934 -74.956 1.00 93.38 185 LEU A O 1
ATOM 1443 N N . GLN A 1 186 ? 49.222 13.044 -72.720 1.00 93.00 186 GLN A N 1
ATOM 1444 C CA . GLN A 1 186 ? 49.954 14.296 -72.538 1.00 93.00 186 GLN A CA 1
ATOM 1445 C C . GLN A 1 186 ? 51.409 14.189 -73.021 1.00 93.00 186 GLN A C 1
ATOM 1447 O O . GLN A 1 186 ? 51.923 15.107 -73.657 1.00 93.00 186 GLN A O 1
ATOM 1452 N N . GLU A 1 187 ? 52.074 13.054 -72.784 1.00 93.25 187 GLU A N 1
ATOM 1453 C CA . GLU A 1 187 ? 53.422 12.800 -73.298 1.00 93.25 187 GLU A CA 1
ATOM 1454 C C . GLU A 1 187 ? 53.446 12.718 -74.833 1.00 93.25 187 GLU A C 1
ATOM 1456 O O . GLU A 1 187 ? 54.319 13.312 -75.473 1.00 93.25 187 GLU A O 1
ATOM 1461 N N . ARG A 1 188 ? 52.492 12.007 -75.452 1.00 92.44 188 ARG A N 1
ATOM 1462 C CA . ARG A 1 188 ? 52.383 11.941 -76.921 1.00 92.44 188 ARG A CA 1
ATOM 1463 C C . ARG A 1 188 ? 52.121 13.312 -77.531 1.00 92.44 188 ARG A C 1
ATOM 1465 O O . ARG A 1 188 ? 52.741 13.643 -78.537 1.00 92.44 188 ARG A O 1
ATOM 1472 N N . GLU A 1 189 ? 51.244 14.098 -76.921 1.00 92.38 189 GLU A N 1
ATOM 1473 C CA . GLU A 1 189 ? 50.940 15.459 -77.354 1.00 92.38 189 GLU A CA 1
ATOM 1474 C C . GLU A 1 189 ? 52.169 16.372 -77.233 1.00 92.38 189 GLU A C 1
ATOM 1476 O O . GLU A 1 189 ? 52.516 17.066 -78.185 1.00 92.38 189 GLU A O 1
ATOM 1481 N N . ALA A 1 190 ? 52.916 16.295 -76.126 1.00 89.94 190 ALA A N 1
ATOM 1482 C CA . ALA A 1 190 ? 54.167 17.035 -75.958 1.00 89.94 190 ALA A CA 1
ATOM 1483 C C . ALA A 1 190 ? 55.230 16.649 -77.006 1.00 89.94 190 ALA A C 1
ATOM 1485 O O . ALA A 1 190 ? 55.919 17.521 -77.537 1.00 89.94 190 ALA A O 1
ATOM 1486 N N . ARG A 1 191 ? 55.349 15.356 -77.344 1.00 90.69 191 ARG A N 1
ATOM 1487 C CA . ARG A 1 191 ? 56.239 14.873 -78.418 1.00 90.69 191 ARG A CA 1
ATOM 1488 C C . ARG A 1 191 ? 55.796 15.350 -79.801 1.00 90.69 191 ARG A C 1
ATOM 1490 O O . ARG A 1 191 ? 56.639 15.703 -80.616 1.00 90.69 191 ARG A O 1
ATOM 1497 N N . HIS A 1 192 ? 54.496 15.361 -80.075 1.00 87.06 192 HIS A N 1
ATOM 1498 C CA . HIS A 1 192 ? 53.962 15.893 -81.326 1.00 87.06 192 HIS A CA 1
ATOM 1499 C C . HIS A 1 192 ? 54.265 17.394 -81.449 1.00 87.06 192 HIS A C 1
ATOM 1501 O O . HIS A 1 192 ? 54.842 17.835 -82.440 1.00 87.06 192 HIS A O 1
ATOM 1507 N N . ASN A 1 193 ? 53.981 18.162 -80.395 1.00 87.56 193 ASN A N 1
ATOM 1508 C CA . ASN A 1 193 ? 54.218 19.604 -80.354 1.00 87.56 193 ASN A CA 1
ATOM 1509 C C . ASN A 1 193 ? 55.705 19.975 -80.450 1.00 87.56 193 ASN A C 1
ATOM 1511 O O . ASN A 1 193 ? 56.021 21.036 -80.975 1.00 87.56 193 ASN A O 1
ATOM 1515 N N . SER A 1 194 ? 56.627 19.125 -79.987 1.00 82.19 194 SER A N 1
ATOM 1516 C CA . SER A 1 194 ? 58.069 19.359 -80.155 1.00 82.19 194 SER A CA 1
ATOM 1517 C C . SER A 1 194 ? 58.597 18.986 -81.545 1.00 82.19 194 SER A C 1
ATOM 1519 O O . SER A 1 194 ? 59.604 19.540 -81.981 1.00 82.19 194 SER A O 1
ATOM 1521 N N . GLN A 1 195 ? 57.921 18.085 -82.263 1.00 78.69 195 GLN A N 1
ATOM 1522 C CA . GLN A 1 195 ? 58.259 17.704 -83.640 1.00 78.69 195 GLN A CA 1
ATOM 1523 C C . GLN A 1 195 ? 57.640 18.639 -84.689 1.00 78.69 195 GLN A C 1
ATOM 1525 O O . GLN A 1 195 ? 58.165 18.738 -85.799 1.00 78.69 195 GLN A O 1
ATOM 1530 N N . GLN A 1 196 ? 56.561 19.345 -84.340 1.00 70.50 196 GLN A N 1
ATOM 1531 C CA . GLN A 1 196 ? 55.858 20.280 -85.220 1.00 70.50 196 GLN A CA 1
ATOM 1532 C C . GLN A 1 196 ? 56.772 21.386 -85.796 1.00 70.50 196 GLN A C 1
ATOM 1534 O O . GLN A 1 196 ? 56.811 21.517 -87.015 1.00 70.50 196 GLN A O 1
ATOM 1539 N N . PRO A 1 197 ? 57.609 22.102 -85.010 1.00 67.12 197 PRO A N 1
ATOM 1540 C CA . PRO A 1 197 ? 58.474 23.157 -85.544 1.00 67.12 197 PRO A CA 1
ATOM 1541 C C . PRO A 1 197 ? 59.542 22.627 -86.507 1.00 67.12 197 PRO A C 1
ATOM 1543 O O . PRO A 1 197 ? 59.943 23.331 -87.428 1.00 67.12 197 PRO A O 1
ATOM 1546 N N . ALA A 1 198 ? 60.006 21.386 -86.308 1.00 60.91 198 ALA A N 1
ATOM 1547 C CA . ALA A 1 198 ? 60.983 20.749 -87.188 1.00 60.91 198 ALA A CA 1
ATOM 1548 C C . ALA A 1 198 ? 60.359 20.359 -88.536 1.00 60.91 198 ALA A C 1
ATOM 1550 O O . ALA A 1 198 ? 60.990 20.554 -89.570 1.00 60.91 198 ALA A O 1
ATOM 1551 N N . ARG A 1 199 ? 59.111 19.872 -88.534 1.00 58.66 199 ARG A N 1
ATOM 1552 C CA . ARG A 1 199 ? 58.358 19.594 -89.766 1.00 58.66 199 ARG A CA 1
ATOM 1553 C C . ARG A 1 199 ? 57.938 20.863 -90.493 1.00 58.66 199 ARG A C 1
ATOM 1555 O O . ARG A 1 199 ? 58.103 20.929 -91.705 1.00 58.66 199 ARG A O 1
ATOM 1562 N N . ASP A 1 200 ? 57.484 21.875 -89.760 1.00 58.28 200 ASP A N 1
ATOM 1563 C CA . ASP A 1 200 ? 57.102 23.165 -90.333 1.00 58.28 200 ASP A CA 1
ATOM 1564 C C . ASP A 1 200 ? 58.321 23.881 -90.943 1.00 58.28 200 ASP A C 1
ATOM 1566 O O . ASP A 1 200 ? 58.197 24.490 -92.003 1.00 58.28 200 ASP A O 1
ATOM 1570 N N . ALA A 1 201 ? 59.518 23.744 -90.353 1.00 57.78 201 ALA A N 1
ATOM 1571 C CA . ALA A 1 201 ? 60.778 24.221 -90.936 1.00 57.78 201 ALA A CA 1
ATOM 1572 C C . ALA A 1 201 ? 61.207 23.429 -92.189 1.00 57.78 201 ALA A C 1
ATOM 1574 O O . ALA A 1 201 ? 61.756 24.010 -93.126 1.00 57.78 201 ALA A O 1
ATOM 1575 N N . GLU A 1 202 ? 60.930 22.122 -92.236 1.00 55.03 202 GLU A N 1
ATOM 1576 C CA . GLU A 1 202 ? 61.195 21.265 -93.400 1.00 55.03 202 GLU A CA 1
ATOM 1577 C C . GLU A 1 202 ? 60.259 21.599 -94.581 1.00 55.03 202 GLU A C 1
ATOM 1579 O O . GLU A 1 202 ? 60.674 21.543 -95.740 1.00 55.03 202 GLU A O 1
ATOM 1584 N N . THR A 1 203 ? 59.027 22.044 -94.304 1.00 53.81 203 THR A N 1
ATOM 1585 C CA . THR A 1 203 ? 58.094 22.582 -95.312 1.00 53.81 203 THR A CA 1
ATOM 1586 C C . THR A 1 203 ? 58.291 24.070 -95.618 1.00 53.81 203 THR A C 1
ATOM 1588 O O . THR A 1 203 ? 58.024 24.488 -96.739 1.00 53.81 203 THR A O 1
ATOM 1591 N N . ALA A 1 204 ? 58.828 24.876 -94.695 1.00 50.22 204 ALA A N 1
ATOM 1592 C CA . ALA A 1 204 ? 59.129 26.294 -94.936 1.00 50.22 204 ALA A CA 1
ATOM 1593 C C . ALA A 1 204 ? 60.300 26.506 -95.915 1.00 50.22 204 ALA A C 1
ATOM 1595 O O . ALA A 1 204 ? 60.423 27.573 -96.511 1.00 50.22 204 ALA A O 1
ATOM 1596 N N . GLY A 1 205 ? 61.145 25.490 -96.120 1.00 50.31 205 GLY A N 1
ATOM 1597 C CA . GLY A 1 205 ? 62.141 25.465 -97.197 1.00 50.31 205 GLY A CA 1
ATOM 1598 C C . GLY A 1 205 ? 61.604 24.963 -98.543 1.00 50.31 205 GLY A C 1
ATOM 1599 O O . GLY A 1 205 ? 62.370 24.865 -99.503 1.00 50.31 205 GLY A O 1
ATOM 1600 N N . ARG A 1 206 ? 60.318 24.594 -98.628 1.00 53.06 206 ARG A N 1
ATOM 1601 C CA . ARG A 1 206 ? 59.746 23.911 -99.789 1.00 53.06 206 ARG A CA 1
ATOM 1602 C C . ARG A 1 206 ? 58.326 24.386 -100.094 1.00 53.06 206 ARG A C 1
ATOM 1604 O O . ARG A 1 206 ? 57.414 23.575 -100.130 1.00 53.06 206 ARG A O 1
ATOM 1611 N N . ASP A 1 207 ? 58.171 25.679 -100.371 1.00 39.31 207 ASP A N 1
ATOM 1612 C CA . ASP A 1 207 ? 57.058 26.171 -101.188 1.00 39.31 207 ASP A CA 1
ATOM 1613 C C . ASP A 1 207 ? 57.389 27.513 -101.865 1.00 39.31 207 ASP A C 1
ATOM 1615 O O . ASP A 1 207 ? 57.234 28.583 -101.293 1.00 39.31 207 ASP A O 1
ATOM 1619 N N . GLU A 1 208 ? 57.806 27.433 -103.130 1.00 39.84 208 GLU A N 1
ATOM 1620 C CA . GLU A 1 208 ? 57.186 28.213 -104.207 1.00 39.84 208 GLU A CA 1
ATOM 1621 C C . GLU A 1 208 ? 57.082 27.301 -105.439 1.00 39.84 208 GLU A C 1
ATOM 1623 O O . GLU A 1 208 ? 57.963 27.260 -106.295 1.00 39.84 208 GLU A O 1
ATOM 1628 N N . ALA A 1 209 ? 56.004 26.520 -105.528 1.00 35.25 209 ALA A N 1
ATOM 1629 C CA . ALA A 1 209 ? 55.544 25.971 -106.801 1.00 35.25 209 ALA A CA 1
ATOM 1630 C C . ALA A 1 209 ? 54.030 25.749 -106.759 1.00 35.25 209 ALA A C 1
ATOM 1632 O O . ALA A 1 209 ? 53.527 24.673 -106.439 1.00 35.25 209 ALA A O 1
ATOM 1633 N N . SER A 1 210 ? 53.292 26.800 -107.111 1.00 42.88 210 SER A N 1
ATOM 1634 C CA . SER A 1 210 ? 51.862 26.731 -107.388 1.00 42.88 210 SER A CA 1
ATOM 1635 C C . SER A 1 210 ? 51.569 25.711 -108.492 1.00 42.88 210 SER A C 1
ATOM 1637 O O . SER A 1 210 ? 52.104 25.811 -109.595 1.00 42.88 210 SER A O 1
ATOM 1639 N N . ALA A 1 211 ? 50.651 24.779 -108.240 1.00 36.66 211 ALA A N 1
ATOM 1640 C CA . ALA A 1 211 ? 50.023 23.995 -109.296 1.00 36.66 211 ALA A CA 1
ATOM 1641 C C . ALA A 1 211 ? 48.529 23.824 -109.015 1.00 36.66 211 ALA A C 1
ATOM 1643 O O . ALA A 1 211 ? 48.069 22.897 -108.354 1.00 36.66 211 ALA A O 1
ATOM 1644 N N . THR A 1 212 ? 47.765 24.757 -109.571 1.00 41.16 212 THR A N 1
ATOM 1645 C CA . THR A 1 212 ? 46.341 24.632 -109.864 1.00 41.16 212 THR A CA 1
ATOM 1646 C C . THR A 1 212 ? 46.105 23.392 -110.733 1.00 41.16 212 THR A C 1
ATOM 1648 O O . THR A 1 212 ? 46.703 23.292 -111.804 1.00 41.16 212 THR A O 1
ATOM 1651 N N . ARG A 1 213 ? 45.196 22.485 -110.347 1.00 42.88 213 ARG A N 1
ATOM 1652 C CA . ARG A 1 213 ? 44.451 21.650 -111.308 1.00 42.88 213 ARG A CA 1
ATOM 1653 C C . ARG A 1 213 ? 43.121 21.147 -110.743 1.00 42.88 213 ARG A C 1
ATOM 1655 O O . ARG A 1 213 ? 43.006 20.736 -109.597 1.00 42.88 213 ARG A O 1
ATOM 1662 N N . HIS A 1 214 ? 42.129 21.268 -111.615 1.00 33.91 214 HIS A N 1
ATOM 1663 C CA . HIS A 1 214 ? 40.692 21.082 -111.463 1.00 33.91 214 HIS A CA 1
ATOM 1664 C C . HIS A 1 214 ? 40.230 19.606 -111.423 1.00 33.91 214 HIS A C 1
ATOM 1666 O O . HIS A 1 214 ? 40.769 18.787 -112.156 1.00 33.91 214 HIS A O 1
ATOM 1672 N N . VAL A 1 215 ? 39.155 19.370 -110.646 1.00 36.34 215 VAL A N 1
ATOM 1673 C CA . VAL A 1 215 ? 37.853 18.709 -110.970 1.00 36.34 215 VAL A CA 1
ATOM 1674 C C . VAL A 1 215 ? 37.807 17.268 -111.513 1.00 36.34 215 VAL A C 1
ATOM 1676 O O . VAL A 1 215 ? 38.334 16.996 -112.583 1.00 36.34 215 VAL A O 1
ATOM 1679 N N . ALA A 1 216 ? 37.006 16.424 -110.831 1.00 35.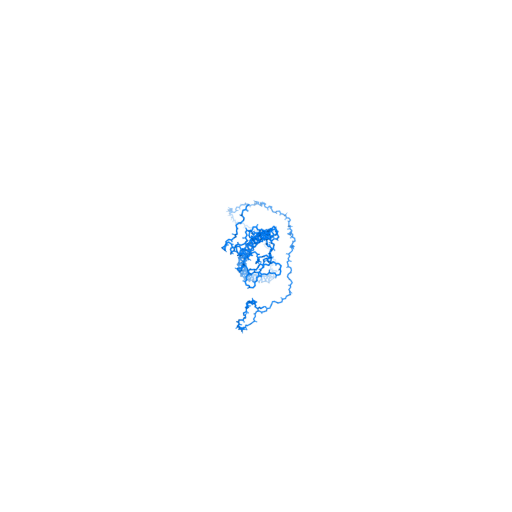66 216 ALA A N 1
ATOM 1680 C CA . ALA A 1 216 ? 35.843 15.626 -111.316 1.00 35.66 216 ALA A CA 1
ATOM 1681 C C . ALA A 1 216 ? 35.700 14.342 -110.458 1.00 35.66 216 ALA A C 1
ATOM 1683 O O . ALA A 1 216 ? 36.626 13.545 -110.405 1.00 35.66 216 ALA A O 1
ATOM 1684 N N . ASN A 1 217 ? 34.710 14.253 -109.562 1.00 38.09 217 ASN A N 1
ATOM 1685 C CA . ASN A 1 217 ? 33.367 13.652 -109.730 1.00 38.09 217 ASN A CA 1
ATOM 1686 C C . ASN A 1 217 ? 33.328 12.116 -109.872 1.00 38.09 217 ASN A C 1
ATOM 1688 O O . ASN A 1 217 ? 33.956 11.571 -110.770 1.00 38.09 217 ASN A O 1
ATOM 1692 N N . ASP A 1 218 ? 32.514 11.506 -108.992 1.00 36.56 218 ASP A N 1
ATOM 1693 C CA . ASP A 1 218 ? 31.713 10.261 -109.102 1.00 36.56 218 ASP A CA 1
ATOM 1694 C C . ASP A 1 218 ? 31.904 9.355 -107.869 1.00 36.56 218 ASP A C 1
ATOM 1696 O O . ASP A 1 218 ? 33.025 9.058 -107.479 1.00 36.56 218 ASP A O 1
ATOM 1700 N N . GLY A 1 219 ? 30.882 8.863 -107.163 1.00 36.00 219 GLY A N 1
ATOM 1701 C CA . GLY A 1 219 ? 29.432 8.916 -107.327 1.00 36.00 219 GLY A CA 1
ATOM 1702 C C . GLY A 1 219 ? 28.755 7.985 -106.295 1.00 36.00 219 GLY A C 1
ATOM 1703 O O . GLY A 1 219 ? 29.437 7.252 -105.585 1.00 36.00 219 GLY A O 1
ATOM 1704 N N . VAL A 1 220 ? 27.411 7.981 -106.294 1.00 33.72 220 VAL A N 1
ATOM 1705 C CA . VAL A 1 220 ? 26.503 6.900 -105.815 1.00 33.72 220 VAL A CA 1
ATOM 1706 C C . VAL A 1 220 ? 26.271 6.814 -104.288 1.00 33.72 220 VAL A C 1
ATOM 1708 O O . VAL A 1 220 ? 27.047 6.235 -103.542 1.00 33.72 220 VAL A O 1
ATOM 1711 N N . THR A 1 221 ? 25.289 7.542 -103.736 1.00 45.19 221 THR A N 1
ATOM 1712 C CA . THR A 1 221 ? 23.877 7.156 -103.436 1.00 45.19 221 THR A CA 1
ATOM 1713 C C . THR A 1 221 ? 23.660 5.891 -102.589 1.00 45.19 221 THR A C 1
ATOM 1715 O O . THR A 1 221 ? 23.900 4.792 -103.070 1.00 45.19 221 THR A O 1
ATOM 1718 N N . THR A 1 222 ? 23.075 6.037 -101.388 1.00 44.06 222 THR A N 1
ATOM 1719 C CA . THR A 1 222 ? 21.797 5.412 -100.941 1.00 44.06 222 THR A CA 1
ATOM 1720 C C . THR A 1 222 ? 21.464 5.794 -99.477 1.00 44.06 222 THR A C 1
ATOM 1722 O O . THR A 1 222 ? 22.193 5.473 -98.548 1.00 44.06 222 THR A O 1
ATOM 1725 N N . LEU A 1 223 ? 20.339 6.489 -99.267 1.00 43.53 223 LEU A N 1
ATOM 1726 C CA . LEU A 1 223 ? 19.502 6.427 -98.043 1.00 43.53 223 LEU A CA 1
ATOM 1727 C C . LEU A 1 223 ? 18.557 5.204 -98.202 1.00 43.53 223 LEU A C 1
ATOM 1729 O O . LEU A 1 223 ? 18.410 4.793 -99.357 1.00 43.53 223 LEU A O 1
ATOM 1733 N N . PRO A 1 224 ? 17.845 4.642 -97.186 1.00 50.09 224 PRO A N 1
ATOM 1734 C CA . PRO A 1 224 ? 17.389 5.264 -95.923 1.00 50.09 224 PRO A CA 1
ATOM 1735 C C . PRO A 1 224 ? 17.437 4.331 -94.675 1.00 50.09 224 PRO A C 1
ATOM 1737 O O . PRO A 1 224 ? 17.674 3.140 -94.812 1.00 50.09 224 PRO A O 1
ATOM 1740 N N . HIS A 1 225 ? 17.126 4.827 -93.467 1.00 36.03 225 HIS A N 1
ATOM 1741 C CA . HIS A 1 225 ? 16.034 4.302 -92.610 1.00 36.03 225 HIS A CA 1
ATOM 1742 C C . HIS A 1 225 ? 15.994 4.963 -91.224 1.00 36.03 225 HIS A C 1
ATOM 1744 O O . HIS A 1 225 ? 16.958 5.015 -90.468 1.00 36.03 225 HIS A O 1
ATOM 1750 N N . GLN A 1 226 ? 14.794 5.440 -90.927 1.00 34.38 226 GLN A N 1
ATOM 1751 C CA . GLN A 1 226 ? 14.262 5.949 -89.674 1.00 34.38 226 GLN A CA 1
ATOM 1752 C C . GLN A 1 226 ? 13.658 4.760 -88.903 1.00 34.38 226 GLN A C 1
ATOM 1754 O O . GLN A 1 226 ? 12.979 3.961 -89.542 1.00 34.38 226 GLN A O 1
ATOM 1759 N N . THR A 1 227 ? 13.809 4.647 -87.575 1.00 37.59 227 THR A N 1
ATOM 1760 C CA . THR A 1 227 ? 12.657 4.519 -86.643 1.00 37.59 227 THR A CA 1
ATOM 1761 C C . THR A 1 227 ? 13.028 4.413 -85.157 1.00 37.59 227 THR A C 1
ATOM 1763 O O . THR A 1 227 ? 13.896 3.650 -84.755 1.00 37.59 227 THR A O 1
ATOM 1766 N N . ASN A 1 228 ? 12.218 5.138 -84.379 1.00 34.31 228 ASN A N 1
ATOM 1767 C CA . ASN A 1 228 ? 11.709 4.860 -83.034 1.00 34.31 228 ASN A CA 1
ATOM 1768 C C . ASN A 1 228 ? 12.677 4.663 -81.860 1.00 34.31 228 ASN A C 1
ATOM 1770 O O . ASN A 1 228 ? 13.063 3.541 -81.562 1.00 34.31 228 ASN A O 1
ATOM 1774 N N . ILE A 1 229 ? 12.777 5.697 -81.015 1.00 34.56 229 ILE A N 1
ATOM 1775 C CA . ILE A 1 229 ? 12.252 5.562 -79.647 1.00 34.56 229 ILE A CA 1
ATOM 1776 C C . ILE A 1 229 ? 11.304 6.736 -79.374 1.00 34.56 229 ILE A C 1
ATOM 1778 O O . ILE A 1 229 ? 11.553 7.878 -79.751 1.00 34.56 229 ILE A O 1
ATOM 1782 N N . LEU A 1 230 ? 10.163 6.365 -78.809 1.00 40.97 230 LEU A N 1
ATOM 1783 C CA . LEU A 1 230 ? 8.930 7.111 -78.658 1.00 40.97 230 LEU A CA 1
ATOM 1784 C C . LEU A 1 230 ? 9.023 8.328 -77.734 1.00 40.97 230 LEU A C 1
ATOM 1786 O O . LEU A 1 230 ? 9.790 8.397 -76.779 1.00 40.97 230 LEU A O 1
ATOM 1790 N N . MET A 1 231 ? 8.118 9.242 -78.057 1.00 36.50 231 MET A N 1
ATOM 1791 C CA . MET A 1 231 ? 7.660 10.399 -77.311 1.00 36.50 231 MET A CA 1
ATOM 1792 C C . MET A 1 231 ? 6.998 10.037 -75.972 1.00 36.50 231 MET A C 1
ATOM 1794 O O . MET A 1 231 ? 6.411 8.968 -75.825 1.00 36.50 231 MET A O 1
ATOM 1798 N N . ALA A 1 232 ? 6.916 11.079 -75.140 1.00 34.56 232 ALA A N 1
ATOM 1799 C CA . ALA A 1 232 ? 5.754 11.482 -74.342 1.00 34.56 232 ALA A CA 1
ATOM 1800 C C . ALA A 1 232 ? 5.809 11.218 -72.833 1.00 34.56 232 ALA A C 1
ATOM 1802 O O . ALA A 1 232 ? 5.979 10.098 -72.368 1.00 34.56 232 ALA A O 1
ATOM 1803 N N . GLY A 1 233 ? 5.529 12.288 -72.081 1.00 33.44 233 GLY A N 1
ATOM 1804 C CA . GLY A 1 233 ? 4.978 12.176 -70.733 1.00 33.44 233 GLY A CA 1
ATOM 1805 C C . GLY A 1 233 ? 5.513 13.176 -69.721 1.00 33.44 233 GLY A C 1
ATOM 1806 O O . GLY A 1 233 ? 5.931 12.779 -68.641 1.00 33.44 233 GLY A O 1
ATOM 1807 N N . GLY A 1 234 ? 5.499 14.470 -70.039 1.00 30.83 234 GLY A N 1
ATOM 1808 C CA . GLY A 1 234 ? 5.543 15.486 -68.995 1.00 30.83 234 GLY A CA 1
ATOM 1809 C C . GLY A 1 234 ? 4.194 15.604 -68.272 1.00 30.83 234 GLY A C 1
ATOM 1810 O O . GLY A 1 234 ? 3.162 15.658 -68.938 1.00 30.83 234 GLY A O 1
ATOM 1811 N N . VAL A 1 235 ? 4.285 15.795 -66.942 1.00 35.06 235 VAL A N 1
ATOM 1812 C CA . VAL A 1 235 ? 3.346 16.511 -66.034 1.00 35.06 235 VAL A CA 1
ATOM 1813 C C . VAL A 1 235 ? 2.117 15.683 -65.552 1.00 35.06 235 VAL A C 1
ATOM 1815 O O . VAL A 1 235 ? 1.612 14.897 -66.347 1.00 35.06 235 VAL A O 1
ATOM 1818 N N . PRO A 1 236 ? 1.574 15.833 -64.304 1.00 44.31 236 PRO A N 1
ATOM 1819 C CA . PRO A 1 236 ? 1.811 16.886 -63.298 1.00 44.31 236 PRO A CA 1
ATOM 1820 C C . PRO A 1 236 ? 2.167 16.467 -61.861 1.00 44.31 236 PRO A C 1
ATOM 1822 O O . PRO A 1 236 ? 1.689 15.479 -61.307 1.00 44.31 236 PRO A O 1
ATOM 1825 N N . SER A 1 237 ? 2.856 17.406 -61.206 1.00 45.59 237 SER A N 1
ATOM 1826 C CA . SER A 1 237 ? 2.719 17.728 -59.785 1.00 45.59 237 SER A CA 1
ATOM 1827 C C . SER A 1 237 ? 1.249 17.813 -59.366 1.00 45.59 237 SER A C 1
ATOM 1829 O O . SER A 1 237 ? 0.502 18.650 -59.873 1.00 45.59 237 SER A O 1
ATOM 1831 N N . SER A 1 238 ? 0.853 17.012 -58.380 1.00 36.88 238 SER A N 1
ATOM 1832 C CA . SER A 1 238 ? -0.366 17.251 -57.611 1.00 36.88 238 SER A CA 1
ATOM 1833 C C . SER A 1 238 ? -0.009 17.471 -56.146 1.00 36.88 238 SER A C 1
ATOM 1835 O O . SER A 1 238 ? 0.913 16.879 -55.589 1.00 36.88 238 SER A O 1
ATOM 1837 N N . ALA A 1 239 ? -0.696 18.455 -55.586 1.00 38.59 239 ALA A N 1
ATOM 1838 C CA . ALA A 1 239 ? -0.434 19.068 -54.308 1.00 38.59 239 ALA A CA 1
ATOM 1839 C C . ALA A 1 239 ? -0.871 18.181 -53.139 1.00 38.59 239 ALA A C 1
ATOM 1841 O O . ALA A 1 239 ? -1.962 17.620 -53.155 1.00 38.59 239 ALA A O 1
ATOM 1842 N N . ALA A 1 240 ? -0.097 18.214 -52.057 1.00 32.53 240 ALA A N 1
ATOM 1843 C CA . ALA A 1 240 ? -0.627 18.020 -50.717 1.00 32.53 240 ALA A CA 1
ATOM 1844 C C . ALA A 1 240 ? -0.075 19.133 -49.825 1.00 32.53 240 ALA A C 1
ATOM 1846 O O . ALA A 1 240 ? 1.076 19.134 -49.394 1.00 32.53 240 ALA A O 1
ATOM 1847 N N . ARG A 1 241 ? -0.930 20.137 -49.632 1.00 42.53 241 ARG A N 1
ATOM 1848 C CA . ARG A 1 241 ? -0.794 21.189 -48.631 1.00 42.53 241 ARG A CA 1
ATOM 1849 C C . ARG A 1 241 ? -0.622 20.536 -47.258 1.00 42.53 241 ARG A C 1
ATOM 1851 O O . ARG A 1 241 ? -1.513 19.809 -46.836 1.00 42.53 241 ARG A O 1
ATOM 1858 N N . HIS A 1 242 ? 0.431 20.883 -46.530 1.00 35.00 242 HIS A N 1
ATOM 1859 C CA . HIS A 1 242 ? 0.422 20.798 -45.073 1.00 35.00 242 HIS A CA 1
ATOM 1860 C C . HIS A 1 242 ? 0.837 22.150 -44.504 1.00 35.00 242 HIS A C 1
ATOM 1862 O O . HIS A 1 242 ? 1.850 22.731 -44.885 1.00 35.00 242 HIS A O 1
ATOM 1868 N N . GLY A 1 243 ? -0.068 22.693 -43.693 1.00 33.59 243 GLY A N 1
ATOM 1869 C CA . GLY A 1 243 ? -0.042 24.059 -43.210 1.00 33.59 243 GLY A CA 1
ATOM 1870 C C . GLY A 1 243 ? 1.088 24.333 -42.226 1.00 33.59 243 GLY A C 1
ATOM 1871 O O . GLY A 1 243 ? 1.441 23.504 -41.392 1.00 33.59 243 GLY A O 1
ATOM 1872 N N . LEU A 1 244 ? 1.584 25.563 -42.297 1.00 42.69 244 LEU A N 1
ATOM 1873 C CA . LEU A 1 244 ? 2.215 26.245 -41.179 1.00 42.69 244 LEU A CA 1
ATOM 1874 C C . LEU A 1 244 ? 1.138 26.494 -40.116 1.00 42.69 244 LEU A C 1
ATOM 1876 O O . LEU A 1 244 ? 0.311 27.391 -40.267 1.00 42.69 244 LEU A O 1
ATOM 1880 N N . ALA A 1 245 ? 1.141 25.698 -39.050 1.00 39.44 245 ALA A N 1
ATOM 1881 C CA . ALA A 1 245 ? 0.429 26.015 -37.821 1.00 39.44 245 ALA A CA 1
ATOM 1882 C C . ALA A 1 245 ? 1.435 26.052 -36.669 1.00 39.44 245 ALA A C 1
ATOM 1884 O O . ALA A 1 245 ? 2.142 25.087 -36.393 1.00 39.44 245 ALA A O 1
ATOM 1885 N N . ALA A 1 246 ? 1.494 27.236 -36.071 1.00 39.97 246 ALA A N 1
ATOM 1886 C CA . ALA A 1 246 ? 2.270 27.656 -34.921 1.00 39.97 246 ALA A CA 1
ATOM 1887 C C . ALA A 1 246 ? 2.583 26.553 -33.896 1.00 39.97 246 ALA A C 1
ATOM 1889 O O . ALA A 1 246 ? 1.701 25.952 -33.284 1.00 39.97 246 ALA A O 1
ATOM 1890 N N . TYR A 1 247 ? 3.880 26.393 -33.654 1.00 37.41 247 TYR A N 1
ATOM 1891 C CA . TYR A 1 247 ? 4.447 25.764 -32.473 1.00 37.41 247 TYR A CA 1
ATOM 1892 C C . TYR A 1 247 ? 3.945 26.506 -31.222 1.00 37.41 247 TYR A C 1
ATOM 1894 O O . TYR A 1 247 ? 4.248 27.684 -31.029 1.00 37.41 247 TYR A O 1
ATOM 1902 N N . ARG A 1 248 ? 3.148 25.836 -30.386 1.00 45.75 248 ARG A N 1
ATOM 1903 C CA . ARG A 1 248 ? 2.752 26.327 -29.061 1.00 45.75 248 ARG A CA 1
ATOM 1904 C C . ARG A 1 248 ? 3.661 25.641 -28.031 1.00 45.75 248 ARG A C 1
ATOM 1906 O O . ARG A 1 248 ? 3.669 24.411 -28.006 1.00 45.75 248 ARG A O 1
ATOM 1913 N N . PRO A 1 249 ? 4.436 26.375 -27.213 1.00 51.47 249 PRO A N 1
ATOM 1914 C CA . PRO A 1 249 ? 5.231 25.761 -26.153 1.00 51.47 249 PRO A CA 1
ATOM 1915 C C . PRO A 1 249 ? 4.306 25.133 -25.094 1.00 51.47 249 PRO A C 1
ATOM 1917 O O . PRO A 1 249 ? 3.258 25.720 -24.800 1.00 51.47 249 PRO A O 1
ATOM 1920 N N . PRO A 1 250 ? 4.650 23.971 -24.511 1.00 53.31 250 PRO A N 1
ATOM 1921 C CA . PRO A 1 250 ? 3.933 23.455 -23.350 1.00 53.31 250 PRO A CA 1
ATOM 1922 C C . PRO A 1 250 ? 4.164 24.368 -22.127 1.00 53.31 250 PRO A C 1
ATOM 1924 O O . PRO A 1 250 ? 5.253 24.932 -21.996 1.00 53.31 250 PRO A O 1
ATOM 1927 N N . PRO A 1 251 ? 3.154 24.542 -21.253 1.00 45.03 251 PRO A N 1
ATOM 1928 C CA . PRO A 1 251 ? 3.243 25.410 -20.085 1.00 45.03 251 PRO A CA 1
ATOM 1929 C C . PRO A 1 251 ? 4.192 24.852 -19.018 1.00 45.03 251 PRO A C 1
ATOM 1931 O O . PRO A 1 251 ? 4.399 23.645 -18.906 1.00 45.03 251 PRO A O 1
ATOM 1934 N N . ASP A 1 252 ? 4.750 25.787 -18.256 1.00 39.78 252 ASP A N 1
ATOM 1935 C CA . ASP A 1 252 ? 5.802 25.640 -17.259 1.00 39.78 252 ASP A CA 1
ATOM 1936 C C . ASP A 1 252 ? 5.668 24.439 -16.310 1.00 39.78 252 ASP A C 1
ATOM 1938 O O . ASP A 1 252 ? 4.636 24.193 -15.683 1.00 39.78 252 ASP A O 1
ATOM 1942 N N . ASN A 1 253 ? 6.795 23.743 -16.142 1.00 40.66 253 ASN A N 1
ATOM 1943 C CA . ASN A 1 253 ? 7.016 22.747 -15.101 1.00 40.66 253 ASN A CA 1
ATOM 1944 C C . ASN A 1 253 ? 7.067 23.432 -13.727 1.00 40.66 253 ASN A C 1
ATOM 1946 O O . ASN A 1 253 ? 8.131 23.853 -13.271 1.00 40.66 253 ASN A O 1
ATOM 1950 N N . VAL A 1 254 ? 5.932 23.516 -13.041 1.00 46.28 254 VAL A N 1
ATOM 1951 C CA . VAL A 1 254 ? 5.893 23.814 -11.605 1.00 46.28 254 VAL A CA 1
ATOM 1952 C C . VAL A 1 254 ? 6.032 22.493 -10.840 1.00 46.28 254 VAL A C 1
ATOM 1954 O O . VAL A 1 254 ? 5.301 21.546 -11.107 1.00 46.28 254 VAL A O 1
ATOM 1957 N N . ALA A 1 255 ? 6.960 22.467 -9.877 1.00 39.72 255 ALA A N 1
ATOM 1958 C CA . ALA A 1 255 ? 7.271 21.380 -8.934 1.00 39.72 255 ALA A CA 1
ATOM 1959 C C . ALA A 1 255 ? 8.269 20.300 -9.405 1.00 39.72 255 ALA A C 1
ATOM 1961 O O . ALA A 1 255 ? 7.945 19.125 -9.568 1.00 39.72 255 ALA A O 1
ATOM 1962 N N . ARG A 1 256 ? 9.550 20.683 -9.493 1.00 38.91 256 ARG A N 1
ATOM 1963 C CA . ARG A 1 256 ? 10.679 19.749 -9.358 1.00 38.91 256 ARG A CA 1
ATOM 1964 C C . ARG A 1 256 ? 11.185 19.798 -7.905 1.00 38.91 256 ARG A C 1
ATOM 1966 O O . ARG A 1 256 ? 11.591 20.876 -7.474 1.00 38.91 256 ARG A O 1
ATOM 1973 N N . PRO A 1 257 ? 11.195 18.695 -7.135 1.00 38.97 257 PRO A N 1
ATOM 1974 C CA . PRO A 1 257 ? 11.833 18.687 -5.823 1.00 38.97 257 PRO A CA 1
ATOM 1975 C C . PRO A 1 257 ? 13.352 18.794 -5.991 1.00 38.97 257 PRO A C 1
ATOM 1977 O O . PRO A 1 257 ? 13.982 17.950 -6.631 1.00 38.97 257 PRO A O 1
ATOM 1980 N N . HIS A 1 258 ? 13.944 19.844 -5.431 1.00 37.78 258 HIS A N 1
ATOM 1981 C CA . HIS A 1 258 ? 15.390 19.961 -5.284 1.00 37.78 258 HIS A CA 1
ATOM 1982 C C . HIS A 1 258 ? 15.832 19.092 -4.100 1.00 37.78 258 HIS A C 1
ATOM 1984 O O . HIS A 1 258 ? 15.502 19.392 -2.956 1.00 37.78 258 HIS A O 1
ATOM 1990 N N . PHE A 1 259 ? 16.577 18.016 -4.359 1.00 39.03 259 PHE A N 1
ATOM 1991 C CA . PHE A 1 259 ? 17.258 17.263 -3.306 1.00 39.03 259 PHE A CA 1
ATOM 1992 C C . PHE A 1 259 ? 18.586 17.953 -2.969 1.00 39.03 259 PHE A C 1
ATOM 1994 O O . PHE A 1 259 ? 19.455 18.099 -3.828 1.00 39.03 259 PHE A O 1
ATOM 2001 N N . HIS A 1 260 ? 18.729 18.390 -1.719 1.00 36.88 260 HIS A N 1
ATOM 2002 C CA . HIS A 1 260 ? 19.984 18.899 -1.165 1.00 36.88 260 HIS A CA 1
ATOM 2003 C C . HIS A 1 260 ? 20.936 17.728 -0.847 1.00 36.88 260 HIS A C 1
ATOM 2005 O O . HIS A 1 260 ? 20.487 16.738 -0.264 1.00 36.88 260 HIS A O 1
ATOM 2011 N N . PRO A 1 261 ? 22.245 17.811 -1.153 1.00 44.75 261 PRO A N 1
ATOM 2012 C CA . PRO A 1 261 ? 23.195 16.756 -0.827 1.00 44.75 261 PRO A CA 1
ATOM 2013 C C . PRO A 1 261 ? 23.872 17.069 0.511 1.00 44.75 261 PRO A C 1
ATOM 2015 O O . PRO A 1 261 ? 24.829 17.835 0.527 1.00 44.75 261 PRO A O 1
ATOM 2018 N N . SER A 1 262 ? 23.399 16.532 1.642 1.00 36.16 262 SER A N 1
ATOM 2019 C CA . SER A 1 262 ? 24.134 16.613 2.924 1.00 36.16 262 SER A CA 1
ATOM 2020 C C . SER A 1 262 ? 23.607 15.641 3.987 1.00 36.16 262 SER A C 1
ATOM 2022 O O . SER A 1 262 ? 22.858 16.053 4.865 1.00 36.16 262 SER A O 1
ATOM 2024 N N . THR A 1 263 ? 24.002 14.363 3.932 1.00 37.03 263 THR A N 1
ATOM 2025 C CA . THR A 1 263 ? 24.520 13.570 5.081 1.00 37.03 263 THR A CA 1
ATOM 2026 C C . THR A 1 263 ? 24.855 12.139 4.624 1.00 37.03 263 THR A C 1
ATOM 2028 O O . THR A 1 263 ? 24.059 11.538 3.902 1.00 37.03 263 THR A O 1
ATOM 2031 N N . PRO A 1 264 ? 26.023 11.572 4.988 1.00 40.41 264 PRO A N 1
ATOM 2032 C CA . PRO A 1 264 ? 26.384 10.213 4.599 1.00 40.41 264 PRO A CA 1
ATOM 2033 C C . PRO A 1 264 ? 25.636 9.180 5.455 1.00 40.41 264 PRO A C 1
ATOM 2035 O O . PRO A 1 264 ? 25.553 9.308 6.676 1.00 40.41 264 PRO A O 1
ATOM 2038 N N . LEU A 1 265 ? 25.108 8.143 4.803 1.00 38.00 265 LEU A N 1
ATOM 2039 C CA . LEU A 1 265 ? 24.551 6.961 5.463 1.00 38.00 265 LEU A CA 1
ATOM 2040 C C . LEU A 1 265 ? 25.670 6.186 6.188 1.00 38.00 265 LEU A C 1
ATOM 2042 O O . LEU A 1 265 ? 26.762 6.060 5.628 1.00 38.00 265 LEU A O 1
ATOM 2046 N N . PRO A 1 266 ? 25.430 5.634 7.393 1.00 36.53 266 PRO A N 1
ATOM 2047 C CA . PRO A 1 266 ? 26.430 4.832 8.085 1.00 36.53 266 PRO A CA 1
ATOM 2048 C C . PRO A 1 266 ? 26.660 3.485 7.381 1.00 36.53 266 PRO A C 1
ATOM 2050 O O . PRO A 1 266 ? 25.725 2.780 6.991 1.00 36.53 266 PRO A O 1
ATOM 2053 N N . SER A 1 267 ? 27.938 3.141 7.231 1.00 33.69 267 SER A N 1
ATOM 2054 C CA . SER A 1 267 ? 28.449 1.944 6.562 1.00 33.69 267 SER A CA 1
ATOM 2055 C C . SER A 1 267 ? 28.069 0.645 7.285 1.00 33.69 267 SER A C 1
ATOM 2057 O O . SER A 1 267 ? 28.277 0.501 8.488 1.00 33.69 267 SER A O 1
ATOM 2059 N N . ARG A 1 268 ? 27.569 -0.341 6.528 1.00 43.97 268 ARG A N 1
ATOM 2060 C CA . ARG A 1 268 ? 27.352 -1.730 6.972 1.00 43.97 268 ARG A CA 1
ATOM 2061 C C . ARG A 1 268 ? 28.640 -2.543 6.807 1.00 43.97 268 ARG A C 1
ATOM 2063 O O . ARG A 1 268 ? 28.882 -3.004 5.703 1.00 43.97 268 ARG A O 1
ATOM 2070 N N . THR A 1 269 ? 29.400 -2.741 7.886 1.00 36.00 269 THR A N 1
ATOM 2071 C CA . THR A 1 269 ? 30.411 -3.812 8.116 1.00 36.00 269 THR A CA 1
ATOM 2072 C C . THR A 1 269 ? 30.91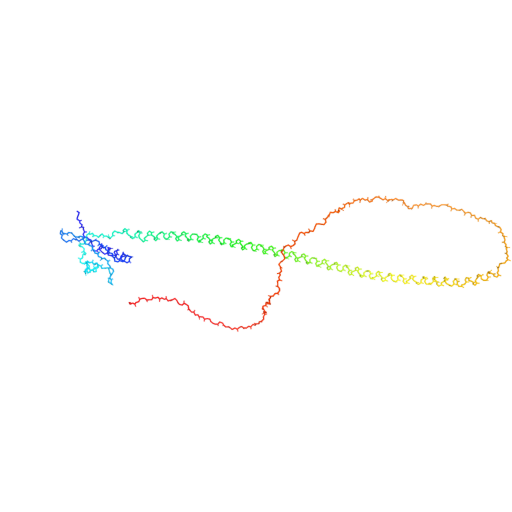6 -3.626 9.559 1.00 36.00 269 THR A C 1
ATOM 2074 O O . THR A 1 269 ? 31.496 -2.584 9.840 1.00 36.00 269 THR A O 1
ATOM 2077 N N . SER A 1 270 ? 30.634 -4.471 10.558 1.00 32.69 270 SER A N 1
ATOM 2078 C CA . SER A 1 270 ? 31.239 -5.797 10.794 1.00 32.69 270 SER A CA 1
ATOM 2079 C C . SER A 1 270 ? 30.703 -6.434 12.113 1.00 32.69 270 SER A C 1
ATOM 2081 O O . SER A 1 270 ? 29.997 -5.743 12.846 1.00 32.69 270 SER A O 1
ATOM 2083 N N . PRO A 1 271 ? 30.990 -7.729 12.399 1.00 50.47 271 PRO A N 1
ATOM 2084 C CA . PRO A 1 271 ? 30.139 -8.650 13.179 1.00 50.47 271 PRO A CA 1
ATOM 2085 C C . PRO A 1 271 ? 30.672 -9.049 14.583 1.00 50.47 271 PRO A C 1
ATOM 2087 O O . PRO A 1 271 ? 31.757 -8.622 14.965 1.00 50.47 271 PRO A O 1
ATOM 2090 N N . LEU A 1 272 ? 29.928 -9.971 15.233 1.00 32.62 272 LEU A N 1
ATOM 2091 C CA . LEU A 1 272 ? 30.175 -10.786 16.454 1.00 32.62 272 LEU A CA 1
ATOM 2092 C C . LEU A 1 272 ? 29.629 -10.178 17.765 1.00 32.62 272 LEU A C 1
ATOM 2094 O O . LEU A 1 272 ? 30.068 -9.121 18.193 1.00 32.62 272 LEU A O 1
ATOM 2098 N N . ASP A 1 273 ? 28.507 -10.670 18.301 1.00 36.53 273 ASP A N 1
ATOM 2099 C CA . ASP A 1 273 ? 28.301 -11.924 19.065 1.00 36.53 273 ASP A CA 1
ATOM 2100 C C . ASP A 1 273 ? 28.674 -11.770 20.552 1.00 36.53 273 ASP A C 1
ATOM 2102 O O . ASP A 1 273 ? 29.849 -11.642 20.877 1.00 36.53 273 ASP A O 1
ATOM 2106 N N . ALA A 1 274 ? 27.659 -11.756 21.431 1.00 34.62 274 ALA A N 1
ATOM 2107 C CA . ALA A 1 274 ? 27.728 -12.199 22.830 1.00 34.62 274 ALA A CA 1
ATOM 2108 C C . ALA A 1 274 ? 26.349 -12.092 23.529 1.00 34.62 274 ALA A C 1
ATOM 2110 O O . ALA A 1 274 ? 25.922 -11.020 23.943 1.00 34.62 274 ALA A O 1
ATOM 2111 N N . GLN A 1 275 ? 25.709 -13.255 23.683 1.00 33.44 275 GLN A N 1
ATOM 2112 C CA . GLN A 1 275 ? 25.121 -13.767 24.935 1.00 33.44 275 GLN A CA 1
ATOM 2113 C C . GLN A 1 275 ? 23.908 -13.053 25.581 1.00 33.44 275 GLN A C 1
ATOM 2115 O O . GLN A 1 275 ? 24.020 -12.027 26.243 1.00 33.44 275 GLN A O 1
ATOM 2120 N N . PHE A 1 276 ? 22.756 -13.737 25.515 1.00 40.03 276 PHE A N 1
ATOM 2121 C CA . PHE A 1 276 ? 21.692 -13.696 26.533 1.00 40.03 276 PHE A CA 1
ATOM 2122 C C . PHE A 1 276 ? 22.130 -14.442 27.812 1.00 40.03 276 PHE A C 1
ATOM 2124 O O . PHE A 1 276 ? 22.868 -15.427 27.707 1.00 40.03 276 PHE A O 1
ATOM 2131 N N . PRO A 1 277 ? 21.664 -14.012 29.002 1.00 44.78 277 PRO A N 1
ATOM 2132 C CA . PRO A 1 277 ? 20.632 -14.770 29.746 1.00 44.78 277 PRO A CA 1
ATOM 2133 C C . PRO A 1 277 ? 19.563 -13.843 30.389 1.00 44.78 277 PRO A C 1
ATOM 2135 O O . PRO A 1 277 ? 19.863 -12.712 30.746 1.00 44.78 277 PRO A O 1
ATOM 2138 N N . MET A 1 278 ? 18.262 -14.157 30.290 1.00 36.09 278 MET A N 1
ATOM 2139 C CA . MET A 1 278 ? 17.400 -14.875 31.263 1.00 36.09 278 MET A CA 1
ATOM 2140 C C . MET A 1 278 ? 17.181 -14.171 32.621 1.00 36.09 278 MET A C 1
ATOM 2142 O O . MET A 1 278 ? 18.130 -13.933 33.353 1.00 36.09 278 MET A O 1
ATOM 2146 N N . GLU A 1 279 ? 15.885 -13.989 32.923 1.00 40.62 279 GLU A N 1
ATOM 2147 C CA . GLU A 1 279 ? 15.225 -13.730 34.219 1.00 40.62 279 GLU A CA 1
ATOM 2148 C C . GLU A 1 279 ? 15.326 -12.333 34.856 1.00 40.62 279 GLU A C 1
ATOM 2150 O O . GLU A 1 279 ? 16.378 -11.895 35.296 1.00 40.62 279 GLU A O 1
ATOM 2155 N N . GLU A 1 280 ? 14.165 -11.679 35.003 1.00 40.19 280 GLU A N 1
ATOM 2156 C CA . GLU A 1 280 ? 13.698 -11.257 36.329 1.00 40.19 280 GLU A CA 1
ATOM 2157 C C . GLU A 1 280 ? 12.166 -11.094 36.349 1.00 40.19 280 GLU A C 1
ATOM 2159 O O . GLU A 1 280 ? 11.561 -10.321 35.598 1.00 40.19 280 GLU A O 1
ATOM 2164 N N . ASP A 1 281 ? 11.572 -11.907 37.220 1.00 36.12 281 ASP A N 1
ATOM 2165 C CA . ASP A 1 281 ? 10.179 -11.977 37.636 1.00 36.12 281 ASP A CA 1
ATOM 2166 C C . ASP A 1 281 ? 9.585 -10.616 38.013 1.00 36.12 281 ASP A C 1
ATOM 2168 O O . ASP A 1 281 ? 10.147 -9.856 38.803 1.00 36.12 281 ASP A O 1
ATOM 2172 N N . ARG A 1 282 ? 8.350 -10.360 37.572 1.00 38.59 282 ARG A N 1
ATOM 2173 C CA . ARG A 1 282 ? 7.462 -9.395 38.238 1.00 38.59 282 ARG A CA 1
ATOM 2174 C C . ARG A 1 282 ? 6.313 -10.141 38.897 1.00 38.59 282 ARG A C 1
ATOM 2176 O O . ARG A 1 282 ? 5.214 -10.247 38.361 1.00 38.59 282 ARG A O 1
ATOM 2183 N N . SER A 1 283 ? 6.633 -10.650 40.082 1.00 34.16 283 SER A N 1
ATOM 2184 C CA . SER A 1 283 ? 5.705 -11.114 41.109 1.00 34.16 283 SER A CA 1
ATOM 2185 C C . SER A 1 283 ? 4.734 -9.997 41.511 1.00 34.16 283 SER A C 1
ATOM 2187 O O . SER A 1 283 ? 5.146 -8.886 41.843 1.00 34.16 283 SER A O 1
ATOM 2189 N N . PHE A 1 284 ? 3.438 -10.311 41.507 1.00 33.84 284 PHE A N 1
ATOM 2190 C CA . PHE A 1 284 ? 2.369 -9.491 42.072 1.00 33.84 284 PHE A CA 1
ATOM 2191 C C . PHE A 1 284 ? 2.450 -9.499 43.607 1.00 33.84 284 PHE A C 1
ATOM 2193 O O . PHE A 1 284 ? 2.512 -10.563 44.218 1.00 33.84 284 PHE A O 1
ATOM 2200 N N . CYS A 1 285 ? 2.407 -8.324 44.240 1.00 34.25 285 CYS A N 1
ATOM 2201 C CA . CYS A 1 285 ? 2.222 -8.218 45.688 1.00 34.25 285 CYS A CA 1
ATOM 2202 C C . CYS A 1 285 ? 0.764 -8.524 46.059 1.00 34.25 285 CYS A C 1
ATOM 2204 O O . CYS A 1 285 ? -0.145 -7.790 45.670 1.00 34.25 285 CYS A O 1
ATOM 2206 N N . ALA A 1 286 ? 0.565 -9.580 46.847 1.00 35.31 286 ALA A N 1
ATOM 2207 C CA . ALA A 1 286 ? -0.613 -9.772 47.682 1.00 35.31 286 ALA A CA 1
ATOM 2208 C C . ALA A 1 286 ? -0.446 -8.962 48.978 1.00 35.31 286 ALA A C 1
ATOM 2210 O O . ALA A 1 286 ? 0.637 -8.947 49.563 1.00 35.31 286 ALA A O 1
ATOM 2211 N N . PHE A 1 287 ? -1.508 -8.293 49.422 1.00 33.41 287 PHE A N 1
ATOM 2212 C CA . PHE A 1 287 ? -1.589 -7.728 50.767 1.00 33.41 287 PHE A CA 1
ATOM 2213 C C . PHE A 1 287 ? -2.435 -8.662 51.632 1.00 33.41 287 PHE A C 1
ATOM 2215 O O . PHE A 1 287 ? -3.638 -8.780 51.408 1.00 33.41 287 PHE A O 1
ATOM 2222 N N . ASP A 1 288 ? -1.793 -9.293 52.614 1.00 32.34 288 ASP A N 1
ATOM 2223 C CA . ASP A 1 288 ? -2.447 -9.864 53.790 1.00 32.34 288 ASP A CA 1
ATOM 2224 C C . ASP A 1 288 ? -2.608 -8.765 54.848 1.00 32.34 288 ASP A C 1
ATOM 2226 O O . ASP A 1 288 ? -1.663 -8.034 55.156 1.00 32.34 288 ASP A O 1
ATOM 2230 N N . VAL A 1 289 ? -3.811 -8.658 55.413 1.00 32.91 289 VAL A N 1
ATOM 2231 C CA . VAL A 1 289 ? -4.111 -7.814 56.574 1.00 32.91 289 VAL A CA 1
ATOM 2232 C C . VAL A 1 289 ? -4.436 -8.733 57.745 1.00 32.91 289 VAL A C 1
ATOM 2234 O O . VAL A 1 289 ? -5.510 -9.325 57.807 1.00 32.91 289 VAL A O 1
ATOM 2237 N N . THR A 1 290 ? -3.513 -8.810 58.699 1.00 41.91 290 THR A N 1
ATOM 2238 C CA . THR A 1 290 ? -3.778 -9.268 60.066 1.00 41.91 290 THR A CA 1
ATOM 2239 C C . THR A 1 290 ? -3.110 -8.308 61.035 1.00 41.91 290 THR A C 1
ATOM 2241 O O . THR A 1 290 ? -1.883 -8.300 61.099 1.00 41.91 290 THR A O 1
ATOM 2244 N N . THR A 1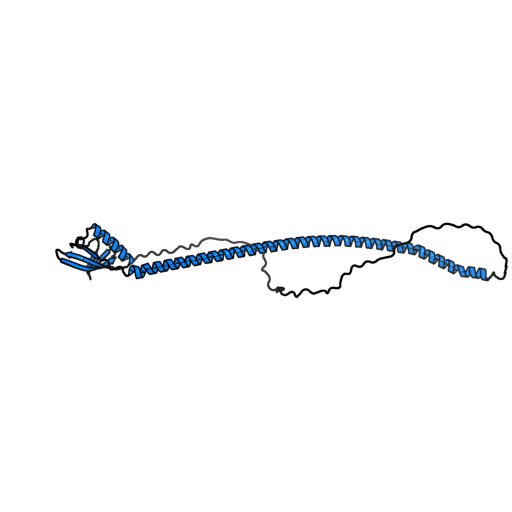 291 ? -3.931 -7.507 61.724 1.00 43.44 291 THR A N 1
ATOM 2245 C CA . THR A 1 291 ? -3.983 -7.203 63.176 1.00 43.44 291 THR A CA 1
ATOM 2246 C C . THR A 1 291 ? -4.676 -5.871 63.391 1.00 43.44 291 THR A C 1
ATOM 2248 O O . THR A 1 291 ? -4.190 -4.874 62.814 1.00 43.44 291 THR A O 1
#

Organism: NCBI:txid1416333

Secondary structure (DSSP, 8-state):
--PPPPPHHHHHHHHHHHHHHHHHHSSEEEEEEEEETTEEEEEEEEEEEETTEEEEEETTEEEESTT-TTTTTEEEEE---THHHIIIIIHHHHHHHHHHHHHHHHHHHHHHHHHHHHHHHHHHHHHHHHHHHHHHHHHHHHHHHHHHHHHHHHHHHHHHHHHHHHHHHHHHHHHHHHHHHHHHHHHHHHHHHHHHHHHHHHHHTS-----------------------------------------PPPP------------PPPP---------------PPPP-----

Radius of gyration: 67.62 Å; chains: 1; bounding box: 118×48×191 Å

pLDDT: mean 70.82, std 23.79, range [30.83, 98.56]